Protein AF-A0A962M4X5-F1 (afdb_monomer)

pLDDT: mean 85.19, std 13.69, range [41.91, 98.31]

Foldseek 3Di:
DDPLVVVVVVLVVLVVVLVCLVVVNCPVVLPPDDPVVSVVSSVVSVVVNVVVLVVVQVVLCVLQVPDWDDDPNKTKHWDWDADPVVPSWIWIKIWTWAQDLVHRDIDIDIFDIDTDDSPDDSVNSVVSVVVNVVVVVVQVVQQPDDDPNDRPRHPPPPVVVVVVCVPPDDDPVNVD

Solvent-accessible surface area (backbone atoms only — not comparable to full-atom values): 10580 Å² total; per-residue (Å²): 130,54,75,65,58,50,51,53,50,52,48,52,53,51,51,51,50,52,51,26,65,76,68,74,45,91,50,84,78,66,73,81,51,58,69,70,59,44,56,52,51,48,51,52,48,52,52,49,54,50,49,54,52,53,52,54,52,45,54,51,46,58,62,54,66,74,65,83,50,72,57,97,88,36,58,49,46,76,49,72,48,69,34,95,85,83,43,96,40,44,28,40,28,38,32,37,63,46,58,36,97,85,74,62,51,75,40,80,48,68,48,68,77,45,78,52,64,93,84,59,51,72,67,55,53,54,51,49,52,49,52,46,48,52,55,44,51,51,51,53,52,28,57,67,40,61,56,95,91,37,60,71,43,55,90,81,60,57,66,76,63,52,59,77,54,69,82,72,76,83,55,75,91,74,70,122

Nearest PDB structures (foldseek):
  8i4d-assembly1_A  TM=5.030E-01  e=1.038E+00  Fusarium oxysporum
  3to3-assembly1_B  TM=2.862E-01  e=7.746E-01  Bacillus a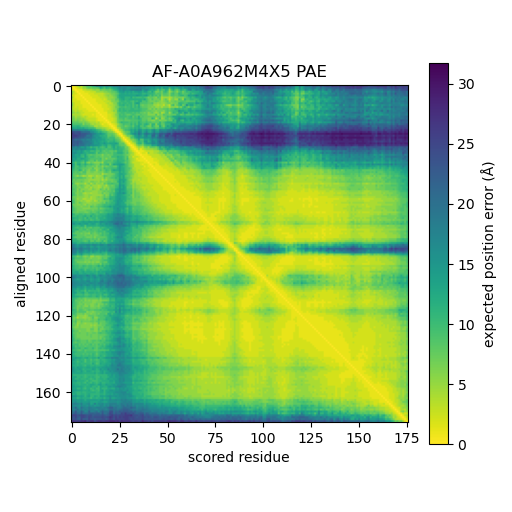nthracis str. Sterne
  3to3-assembly1_A  TM=3.025E-01  e=1.976E+00  Bacillus anthracis str. Sterne
  3vrd-assembly1_B  TM=3.701E-01  e=4.484E+00  Thermochromatium tepidum
  1fcd-assembly2_B  TM=3.505E-01  e=7.593E+00  Allochromatium vinosum

Structure (mmCIF, N/CA/C/O backbone):
data_AF-A0A962M4X5-F1
#
_entry.id   AF-A0A962M4X5-F1
#
loop_
_atom_site.group_PDB
_atom_site.id
_atom_site.type_symbol
_atom_site.label_atom_id
_atom_site.label_alt_id
_atom_site.label_comp_id
_atom_site.label_asym_id
_atom_site.label_entity_id
_atom_site.label_seq_id
_atom_site.pdbx_PDB_ins_code
_atom_site.Cartn_x
_atom_site.Cartn_y
_atom_site.Cartn_z
_atom_site.occupancy
_atom_site.B_iso_or_equiv
_atom_site.auth_seq_id
_atom_site.auth_comp_id
_atom_site.auth_asym_id
_atom_site.auth_atom_id
_atom_site.pdbx_PDB_model_num
ATOM 1 N N . MET A 1 1 ? 1.314 -3.915 -30.644 1.00 57.84 1 MET A N 1
ATOM 2 C CA . MET A 1 1 ? 1.983 -3.536 -29.381 1.00 57.84 1 MET A CA 1
ATOM 3 C C . MET A 1 1 ? 2.428 -2.093 -29.488 1.00 57.84 1 MET A C 1
ATOM 5 O O . MET A 1 1 ? 2.884 -1.710 -30.558 1.00 57.84 1 MET A O 1
ATOM 9 N N . ASN A 1 2 ? 2.265 -1.296 -28.434 1.00 71.38 2 ASN A N 1
ATOM 10 C CA . ASN A 1 2 ? 2.827 0.059 -28.401 1.00 71.38 2 ASN A CA 1
ATOM 11 C C . ASN A 1 2 ? 4.337 0.015 -28.069 1.00 71.38 2 ASN A C 1
ATOM 13 O O . ASN A 1 2 ? 4.849 -1.015 -27.625 1.00 71.38 2 ASN A O 1
ATOM 17 N N . ASN A 1 3 ? 5.054 1.125 -28.276 1.00 65.25 3 ASN A N 1
ATOM 18 C CA . ASN A 1 3 ? 6.507 1.202 -28.043 1.00 65.25 3 ASN A CA 1
ATOM 19 C C . ASN A 1 3 ? 6.910 0.798 -26.611 1.00 65.25 3 ASN A C 1
ATOM 21 O O . ASN A 1 3 ? 7.962 0.193 -26.420 1.00 65.25 3 ASN A O 1
ATOM 25 N N . LYS A 1 4 ? 6.047 1.063 -25.620 1.00 66.44 4 LYS A N 1
ATOM 26 C CA . LYS A 1 4 ? 6.257 0.692 -24.213 1.00 66.44 4 LYS A CA 1
ATOM 27 C C . LYS A 1 4 ? 6.225 -0.827 -24.012 1.00 66.44 4 LYS A C 1
ATOM 29 O O . LYS A 1 4 ? 7.160 -1.391 -23.461 1.00 66.44 4 LYS A O 1
ATOM 34 N N . GLN A 1 5 ? 5.227 -1.507 -24.578 1.00 67.69 5 GLN A N 1
ATOM 35 C CA . GLN A 1 5 ? 5.120 -2.971 -24.548 1.00 67.69 5 GLN A CA 1
ATOM 36 C C . GLN A 1 5 ? 6.301 -3.664 -25.245 1.00 67.69 5 GLN A C 1
ATOM 38 O O . GLN A 1 5 ? 6.735 -4.735 -24.816 1.00 67.69 5 GLN A O 1
ATOM 43 N N . ILE A 1 6 ? 6.823 -3.071 -26.323 1.00 69.38 6 ILE A N 1
ATOM 44 C CA . ILE A 1 6 ? 8.013 -3.580 -27.019 1.00 69.38 6 ILE A CA 1
ATOM 45 C C . ILE A 1 6 ? 9.246 -3.434 -26.121 1.00 69.38 6 ILE A C 1
ATOM 47 O O . ILE A 1 6 ? 9.980 -4.406 -25.944 1.00 69.38 6 ILE A O 1
ATOM 51 N N . ALA A 1 7 ? 9.435 -2.269 -25.496 1.00 70.56 7 ALA A N 1
ATOM 52 C CA . ALA A 1 7 ? 10.530 -2.030 -24.560 1.00 70.56 7 ALA A CA 1
ATOM 53 C C . ALA A 1 7 ? 10.478 -2.973 -23.343 1.00 70.56 7 ALA A C 1
ATOM 55 O O . ALA A 1 7 ? 11.497 -3.570 -23.003 1.00 70.56 7 ALA A O 1
ATOM 56 N N . ASP A 1 8 ? 9.295 -3.204 -22.762 1.00 74.38 8 ASP A N 1
ATOM 57 C CA . ASP A 1 8 ? 9.097 -4.165 -21.666 1.00 74.38 8 ASP A CA 1
ATOM 58 C C . ASP A 1 8 ? 9.445 -5.601 -22.086 1.00 74.38 8 ASP A C 1
ATOM 60 O O . ASP A 1 8 ? 10.046 -6.365 -21.326 1.00 74.38 8 ASP A O 1
ATOM 64 N N . THR A 1 9 ? 9.091 -5.986 -23.314 1.00 75.56 9 THR A N 1
ATOM 65 C CA . THR A 1 9 ? 9.389 -7.322 -23.853 1.00 75.56 9 THR A CA 1
ATOM 66 C C . THR A 1 9 ? 10.889 -7.508 -24.064 1.00 75.56 9 THR A C 1
ATOM 68 O O . THR A 1 9 ? 11.453 -8.517 -23.638 1.00 75.56 9 THR A O 1
ATOM 71 N N . ILE A 1 10 ? 11.544 -6.509 -24.657 1.00 73.25 10 ILE A N 1
ATOM 72 C CA . ILE A 1 10 ? 12.995 -6.476 -24.859 1.00 73.25 10 ILE A CA 1
ATOM 73 C C . ILE A 1 10 ? 13.718 -6.516 -23.505 1.00 73.25 10 ILE A C 1
ATOM 75 O O . ILE A 1 10 ? 14.624 -7.326 -23.311 1.00 73.25 10 ILE A O 1
ATOM 79 N N . PHE A 1 11 ? 13.277 -5.716 -22.532 1.00 75.25 11 PHE A N 1
ATOM 80 C CA . PHE A 1 11 ? 13.811 -5.726 -21.173 1.00 75.25 11 PHE A CA 1
ATOM 81 C C . PHE A 1 11 ? 13.695 -7.108 -20.521 1.00 75.25 11 PHE A C 1
ATOM 83 O O . PHE A 1 11 ? 14.669 -7.598 -19.952 1.00 75.25 11 PHE A O 1
ATOM 90 N N . ASN A 1 12 ? 12.541 -7.771 -20.632 1.00 74.44 12 ASN A N 1
ATOM 91 C CA . ASN A 1 12 ? 12.349 -9.109 -20.074 1.00 74.44 12 ASN A CA 1
ATOM 92 C C . ASN A 1 12 ? 13.268 -10.150 -20.731 1.00 74.44 12 ASN A C 1
ATOM 94 O O . ASN A 1 12 ? 13.830 -10.989 -20.0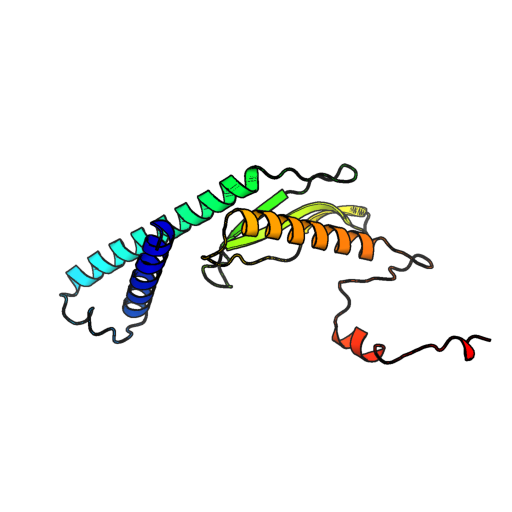24 1.00 74.44 12 ASN A O 1
ATOM 98 N N . GLN A 1 13 ? 13.488 -10.070 -22.047 1.00 73.62 13 GLN A N 1
ATOM 99 C CA . GLN A 1 13 ? 14.449 -10.926 -22.749 1.00 73.62 13 GLN A CA 1
ATOM 100 C C . GLN A 1 13 ? 15.883 -10.688 -22.253 1.00 73.62 13 GLN A C 1
ATOM 102 O O . GLN A 1 13 ? 16.549 -11.636 -21.835 1.00 73.62 13 GLN A O 1
ATOM 107 N N . PHE A 1 14 ? 16.337 -9.432 -22.199 1.00 70.56 14 PHE A N 1
ATOM 108 C CA . PHE A 1 14 ? 17.670 -9.081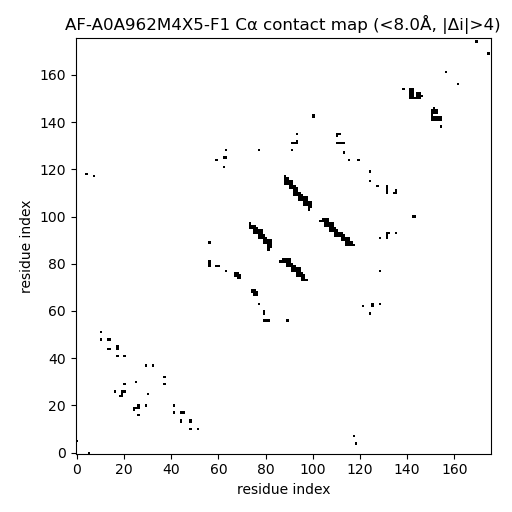 -21.693 1.00 70.56 14 PHE A CA 1
ATOM 109 C C . PHE A 1 14 ? 17.868 -9.462 -20.222 1.00 70.56 14 PHE A C 1
ATOM 111 O O . PHE A 1 14 ? 18.923 -9.970 -19.841 1.00 70.56 14 PHE A O 1
ATOM 118 N N . ARG A 1 15 ? 16.835 -9.301 -19.392 1.00 71.25 15 ARG A N 1
ATOM 119 C CA . ARG A 1 15 ? 16.843 -9.707 -17.983 1.00 71.25 15 ARG A CA 1
ATOM 120 C C . ARG A 1 15 ? 17.007 -11.217 -17.822 1.00 71.25 15 ARG A C 1
ATOM 122 O O . ARG A 1 15 ? 17.753 -11.650 -16.944 1.00 71.25 15 ARG A O 1
ATOM 129 N N . MET A 1 16 ? 16.317 -12.019 -18.635 1.00 71.44 16 MET A N 1
ATOM 130 C CA . MET A 1 16 ? 16.488 -13.476 -18.624 1.00 71.44 16 MET A CA 1
ATOM 131 C C . MET A 1 16 ? 17.906 -13.872 -19.041 1.00 71.44 16 MET A C 1
ATOM 133 O O . MET A 1 16 ? 18.505 -14.734 -18.400 1.00 71.44 16 MET A O 1
ATOM 137 N N . VAL A 1 17 ? 18.469 -13.199 -20.048 1.00 67.75 17 VAL A N 1
ATOM 138 C CA . VAL A 1 17 ? 19.852 -13.417 -20.494 1.00 67.75 17 VAL A CA 1
ATOM 139 C C . VAL A 1 17 ? 20.856 -13.081 -19.384 1.00 67.75 17 VAL A C 1
ATOM 141 O O . VAL A 1 17 ? 21.675 -13.936 -19.055 1.00 67.75 17 VAL A O 1
ATOM 144 N N . SER A 1 18 ? 20.755 -11.913 -18.735 1.00 66.88 18 SER A N 1
ATOM 145 C CA . SER A 1 18 ? 21.627 -11.532 -17.604 1.00 66.88 18 SER A CA 1
ATOM 146 C C . SER A 1 18 ? 21.558 -12.548 -16.456 1.00 66.88 18 SER A C 1
ATOM 148 O O . SER A 1 18 ? 22.590 -13.025 -15.977 1.00 66.88 18 SER A O 1
ATOM 150 N N . LYS A 1 19 ? 20.349 -12.983 -16.064 1.00 6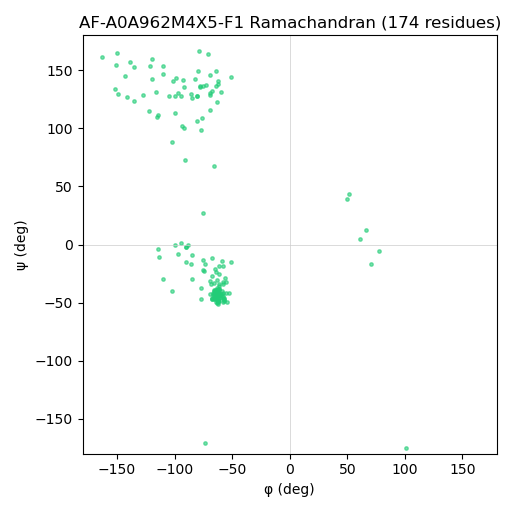9.56 19 LYS A N 1
ATOM 151 C CA . LYS A 1 19 ? 20.182 -14.031 -15.041 1.00 69.56 19 LYS A CA 1
ATOM 152 C C . LYS A 1 19 ? 20.813 -15.359 -15.458 1.00 69.56 19 LYS A C 1
ATOM 154 O O . LYS A 1 19 ? 21.455 -15.996 -14.628 1.00 69.56 19 LYS A O 1
ATOM 159 N N . SER A 1 20 ? 20.644 -15.779 -16.712 1.00 65.75 20 SER A N 1
ATOM 160 C CA . SER A 1 20 ? 21.218 -17.028 -17.228 1.00 65.75 20 SER A CA 1
ATOM 161 C C . SER A 1 20 ? 22.746 -16.988 -17.231 1.00 65.75 20 SER A C 1
ATOM 163 O O . SER A 1 20 ? 23.373 -17.953 -16.806 1.00 65.75 20 SER A O 1
ATOM 165 N N . ILE A 1 21 ? 23.345 -15.867 -17.649 1.00 63.66 21 ILE A N 1
ATOM 166 C CA . ILE A 1 21 ? 24.804 -15.698 -17.662 1.00 63.66 21 ILE A CA 1
ATOM 167 C C . ILE A 1 21 ? 25.366 -15.727 -16.233 1.00 63.66 21 ILE A C 1
ATOM 169 O O . ILE A 1 21 ? 26.328 -16.445 -15.971 1.00 63.66 21 ILE A O 1
ATOM 173 N N . ASN A 1 22 ? 24.739 -15.005 -15.300 1.00 62.53 22 ASN A N 1
ATOM 174 C CA . ASN A 1 22 ? 25.222 -14.873 -13.921 1.00 62.53 22 ASN A CA 1
ATOM 175 C C . ASN A 1 22 ? 24.997 -16.125 -13.052 1.00 62.53 22 ASN A C 1
ATOM 177 O O . ASN A 1 22 ? 25.701 -16.318 -12.066 1.00 62.53 22 ASN A O 1
ATOM 181 N N . SER A 1 23 ? 24.040 -16.987 -13.405 1.00 60.38 23 SER A N 1
ATOM 182 C CA . SER A 1 23 ? 23.747 -18.231 -12.671 1.00 60.38 23 SER A CA 1
ATOM 183 C C . SER A 1 23 ? 24.454 -19.471 -13.232 1.00 60.38 23 SER A C 1
ATOM 185 O O . SER A 1 23 ? 24.243 -20.569 -12.722 1.00 60.38 23 SER A O 1
ATOM 187 N N . GLY A 1 24 ? 25.265 -19.330 -14.290 1.00 54.09 24 GLY A N 1
ATOM 188 C CA . GLY A 1 24 ? 25.845 -20.474 -15.008 1.00 54.09 24 GLY A CA 1
ATOM 189 C C . GLY A 1 24 ? 24.799 -21.333 -15.736 1.00 54.09 24 GLY A C 1
ATOM 190 O O . GLY A 1 24 ? 25.101 -22.443 -16.170 1.00 54.09 24 GLY A O 1
ATOM 191 N N . GLY A 1 25 ? 23.567 -20.830 -15.865 1.00 48.66 25 GLY A N 1
ATOM 192 C CA . GLY A 1 25 ? 22.455 -21.509 -16.514 1.00 48.66 25 GLY A CA 1
ATOM 193 C C . GLY A 1 25 ? 22.680 -21.617 -18.019 1.00 48.66 25 GLY A C 1
ATOM 194 O O . GLY A 1 25 ? 22.990 -20.629 -18.687 1.00 48.66 25 GLY A O 1
ATOM 195 N N . CYS A 1 26 ? 22.510 -22.833 -18.534 1.00 41.91 26 CYS A N 1
ATOM 196 C CA . CYS A 1 26 ? 22.747 -23.270 -19.909 1.00 41.91 26 CYS A CA 1
ATOM 197 C C . CYS A 1 26 ? 21.788 -22.600 -20.923 1.00 41.91 26 CYS A C 1
ATOM 199 O O . CYS A 1 26 ? 20.910 -23.236 -21.499 1.00 41.91 26 CYS A O 1
ATOM 201 N N . GLY A 1 27 ? 21.917 -21.290 -21.138 1.00 47.47 27 GLY A N 1
ATOM 202 C CA . GLY A 1 27 ? 21.295 -20.587 -22.254 1.00 47.47 27 GLY A CA 1
ATOM 203 C C . GLY A 1 27 ? 22.143 -20.802 -23.504 1.00 47.47 27 GLY A C 1
ATOM 204 O O . GLY A 1 27 ? 23.213 -20.207 -23.625 1.00 47.47 27 GLY A O 1
ATOM 205 N N . ALA A 1 28 ? 21.673 -21.641 -24.431 1.00 47.88 28 ALA A N 1
ATOM 206 C CA . ALA A 1 28 ? 22.389 -22.097 -25.633 1.00 47.88 28 ALA A CA 1
ATOM 207 C C . ALA A 1 28 ? 23.006 -20.981 -26.515 1.00 47.88 28 ALA A C 1
ATOM 209 O O . ALA A 1 28 ? 23.880 -21.256 -27.329 1.00 47.88 28 ALA A O 1
ATOM 210 N N . PHE A 1 29 ? 22.608 -19.719 -26.329 1.00 48.16 29 PHE A N 1
ATOM 211 C CA . PHE A 1 29 ? 23.124 -18.564 -27.070 1.00 48.16 29 PHE A CA 1
ATOM 212 C C . PHE A 1 29 ? 24.423 -17.960 -26.505 1.00 48.16 29 PHE A C 1
ATOM 214 O O . PHE A 1 29 ? 25.227 -17.422 -27.261 1.00 48.16 29 PHE A O 1
ATOM 221 N N . ALA A 1 30 ? 24.670 -18.050 -25.192 1.00 47.31 30 ALA A N 1
ATOM 222 C CA . ALA A 1 30 ? 25.839 -17.417 -24.565 1.00 47.31 30 ALA A CA 1
ATOM 223 C C . ALA A 1 30 ? 27.106 -18.293 -24.619 1.00 47.31 30 ALA A C 1
ATOM 225 O O . ALA A 1 30 ? 28.216 -17.798 -24.434 1.00 47.31 30 ALA A O 1
ATOM 226 N N . ILE A 1 31 ? 26.962 -19.593 -24.891 1.00 52.25 31 ILE A N 1
ATOM 227 C CA . ILE A 1 31 ? 28.057 -20.576 -24.820 1.00 52.25 31 ILE A CA 1
ATOM 228 C C . ILE A 1 31 ? 29.015 -20.458 -26.026 1.00 52.25 31 ILE A C 1
ATOM 230 O O . ILE A 1 31 ? 30.184 -20.815 -25.912 1.00 52.25 31 ILE A O 1
ATOM 234 N N . ALA A 1 32 ? 28.564 -19.879 -27.146 1.00 58.78 32 ALA A N 1
ATOM 235 C CA . ALA A 1 32 ? 29.340 -19.770 -28.387 1.00 58.78 32 ALA A CA 1
ATOM 236 C C . ALA A 1 32 ? 30.300 -18.561 -28.455 1.00 58.78 32 ALA A C 1
ATOM 238 O O . ALA A 1 32 ? 31.107 -18.472 -29.380 1.00 58.78 32 ALA A O 1
ATOM 239 N N . LEU A 1 33 ? 30.232 -17.619 -27.505 1.00 61.53 33 LEU A N 1
ATOM 240 C CA . LEU A 1 33 ? 31.073 -16.418 -27.520 1.00 61.53 33 LEU A CA 1
ATOM 241 C C . LEU A 1 33 ? 32.374 -16.604 -26.710 1.00 61.53 33 LEU A C 1
ATOM 243 O O . LEU A 1 33 ? 32.353 -17.186 -25.616 1.00 61.53 33 LEU A O 1
ATOM 247 N N . PRO A 1 34 ? 33.513 -16.056 -27.182 1.00 74.81 34 PRO A N 1
ATOM 248 C CA . PRO A 1 34 ? 34.732 -15.940 -26.383 1.00 74.81 34 PRO A CA 1
ATOM 249 C C . PRO A 1 34 ? 34.449 -15.284 -25.025 1.00 74.81 34 PRO A C 1
ATOM 251 O O . PRO A 1 34 ? 33.610 -14.386 -24.935 1.00 74.81 34 PRO A O 1
ATOM 254 N N . LYS A 1 35 ? 35.140 -15.726 -23.966 1.00 72.38 35 LYS A N 1
ATOM 255 C CA . LYS A 1 35 ? 34.916 -15.264 -22.582 1.00 72.38 35 LYS A CA 1
ATOM 256 C C . LYS A 1 35 ? 34.957 -13.734 -22.457 1.00 72.38 35 LYS A C 1
ATOM 258 O O . LYS A 1 35 ? 34.077 -13.153 -21.838 1.00 72.38 35 LYS A O 1
ATOM 263 N N . GLU A 1 36 ? 35.901 -13.089 -23.135 1.00 74.81 36 GLU A N 1
ATOM 264 C CA . GLU A 1 36 ? 36.045 -11.626 -23.166 1.00 74.81 36 GLU A CA 1
ATOM 265 C C . GLU A 1 36 ? 34.817 -10.925 -23.771 1.00 74.81 36 GLU A C 1
ATOM 267 O O . GLU A 1 36 ? 34.310 -9.953 -23.215 1.00 74.81 36 GLU A O 1
ATOM 272 N N . LYS A 1 37 ? 34.269 -11.462 -24.871 1.00 72.94 37 LYS A N 1
ATOM 273 C CA . LYS A 1 37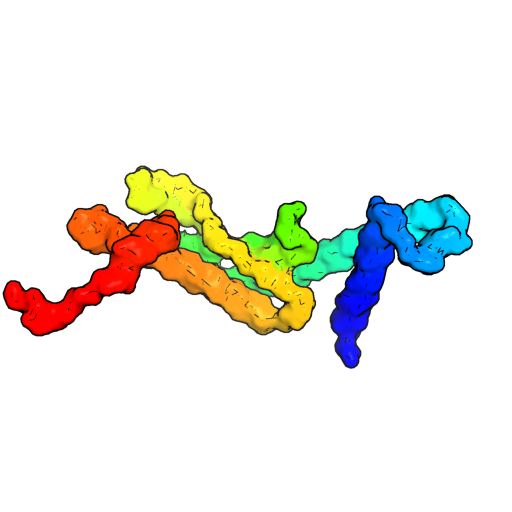 ? 33.043 -10.933 -25.491 1.00 72.94 37 LYS A CA 1
ATOM 274 C C . LYS A 1 37 ? 31.813 -11.158 -24.609 1.00 72.94 37 LYS A C 1
ATOM 276 O O . LYS A 1 37 ? 30.929 -10.307 -24.590 1.00 72.94 37 LYS A O 1
ATOM 281 N N . ARG A 1 38 ? 31.761 -12.268 -23.860 1.00 67.62 38 ARG A N 1
ATOM 282 C CA . ARG A 1 38 ? 30.706 -12.511 -22.861 1.00 67.62 38 ARG A CA 1
ATOM 283 C C . ARG A 1 38 ? 30.760 -11.500 -21.724 1.00 67.62 38 ARG A C 1
ATOM 285 O O . ARG A 1 38 ? 29.724 -10.966 -21.363 1.00 67.62 38 ARG A O 1
ATOM 292 N N . GLU A 1 39 ? 31.940 -11.224 -21.178 1.00 74.62 39 GLU A N 1
ATOM 293 C CA . GLU A 1 39 ? 32.090 -10.271 -20.072 1.00 74.62 39 GLU A CA 1
ATOM 294 C C . GLU A 1 39 ? 31.687 -8.845 -20.469 1.00 74.62 39 GLU A C 1
ATOM 296 O O . GLU A 1 39 ? 31.037 -8.153 -19.684 1.00 74.62 39 GLU A O 1
ATOM 301 N N . ILE A 1 40 ? 32.023 -8.417 -21.691 1.00 77.31 40 ILE A N 1
ATOM 302 C CA . ILE A 1 40 ? 31.578 -7.129 -22.242 1.00 77.31 40 ILE A CA 1
ATOM 303 C C . ILE A 1 40 ? 30.053 -7.116 -22.400 1.00 77.31 40 ILE A C 1
ATOM 305 O O . ILE A 1 40 ? 29.398 -6.214 -21.880 1.00 77.31 40 ILE A O 1
ATOM 309 N N . LEU A 1 41 ? 29.484 -8.152 -23.026 1.00 73.94 41 LEU A N 1
ATOM 310 C CA . LEU A 1 41 ? 28.040 -8.261 -23.237 1.00 73.94 41 LEU A CA 1
ATOM 311 C C . LEU A 1 41 ? 27.264 -8.244 -21.912 1.00 73.94 41 LEU A C 1
ATOM 313 O O . LEU A 1 41 ? 26.259 -7.550 -21.804 1.00 73.94 41 LEU A O 1
ATOM 317 N N . THR A 1 42 ? 27.734 -8.951 -20.881 1.00 76.19 42 THR A N 1
ATOM 318 C CA . THR A 1 42 ? 27.094 -8.939 -19.557 1.00 76.19 42 THR A CA 1
ATOM 319 C C . THR A 1 42 ? 27.080 -7.540 -18.954 1.00 76.19 42 THR A C 1
ATOM 321 O O . THR A 1 42 ? 26.038 -7.093 -18.484 1.00 76.19 42 THR A O 1
ATOM 324 N N . LYS A 1 43 ? 28.205 -6.815 -19.010 1.00 81.12 43 LYS A N 1
ATOM 325 C CA . LYS A 1 43 ? 28.290 -5.442 -18.491 1.00 81.12 43 LYS A CA 1
ATOM 326 C C . LYS A 1 43 ? 27.339 -4.495 -19.220 1.00 81.12 43 LYS A C 1
ATOM 328 O O . LYS A 1 43 ? 26.683 -3.683 -18.574 1.00 81.12 43 LYS A O 1
ATOM 333 N N . GLU A 1 44 ? 27.250 -4.604 -20.543 1.00 82.75 44 GLU A N 1
ATOM 334 C CA . GLU A 1 44 ? 26.344 -3.786 -21.355 1.00 82.75 44 GLU A CA 1
ATOM 335 C C . GLU A 1 44 ? 24.873 -4.097 -21.058 1.00 82.75 44 GLU A C 1
ATOM 337 O O . GLU A 1 44 ? 24.072 -3.179 -20.868 1.00 82.75 44 GLU A O 1
ATOM 342 N N . VAL A 1 45 ? 24.522 -5.381 -20.944 1.00 78.38 45 VAL A N 1
ATOM 343 C CA . VAL A 1 45 ? 23.163 -5.818 -20.599 1.00 78.38 45 VAL A CA 1
ATOM 344 C C . VAL A 1 45 ? 22.783 -5.371 -19.188 1.00 78.38 45 VAL A C 1
ATOM 346 O O . VAL A 1 45 ? 21.687 -4.847 -18.993 1.00 78.38 45 VAL A O 1
ATOM 349 N N . ASP A 1 46 ? 23.671 -5.515 -18.207 1.00 79.75 46 ASP A N 1
ATOM 350 C CA . ASP A 1 46 ? 23.409 -5.090 -16.830 1.00 79.75 46 ASP A CA 1
ATOM 351 C C . ASP A 1 46 ? 23.263 -3.564 -16.728 1.00 79.75 46 ASP A C 1
ATOM 353 O O . ASP A 1 46 ? 22.370 -3.070 -16.032 1.00 79.75 46 ASP A O 1
ATOM 357 N N . ALA A 1 47 ? 24.080 -2.805 -17.467 1.00 84.94 47 ALA A N 1
ATOM 358 C CA . ALA A 1 47 ? 23.954 -1.353 -17.561 1.00 84.94 47 ALA A CA 1
ATOM 359 C C . ALA A 1 47 ? 22.618 -0.936 -18.197 1.00 84.94 47 ALA A C 1
ATOM 361 O O . ALA A 1 47 ? 21.945 -0.041 -17.678 1.00 84.94 47 ALA A O 1
ATOM 362 N N . PHE A 1 48 ? 22.198 -1.610 -19.272 1.00 84.75 48 PHE A N 1
ATOM 363 C CA . PHE A 1 48 ? 20.902 -1.382 -19.910 1.00 84.75 48 PHE A CA 1
ATOM 364 C C . PHE A 1 48 ? 19.736 -1.695 -18.963 1.00 84.75 48 PHE A C 1
ATOM 366 O O . PHE A 1 48 ? 18.843 -0.867 -18.787 1.00 84.75 48 PHE A O 1
ATOM 373 N N . VAL A 1 49 ? 19.761 -2.858 -18.303 1.00 81.75 49 VAL A N 1
ATOM 374 C CA . VAL A 1 49 ? 18.731 -3.284 -17.341 1.00 81.75 49 VAL A CA 1
ATOM 375 C C . VAL A 1 49 ? 18.630 -2.298 -16.182 1.00 81.75 49 VAL A C 1
ATOM 377 O O . VAL A 1 49 ? 17.524 -1.944 -15.772 1.00 81.75 49 VAL A O 1
ATOM 380 N N . LYS A 1 50 ? 19.767 -1.836 -15.653 1.00 85.31 50 LYS A N 1
ATOM 381 C CA . LYS A 1 50 ? 19.799 -0.834 -14.586 1.00 85.31 50 LYS A CA 1
ATOM 382 C C . LYS A 1 50 ? 19.180 0.483 -15.046 1.00 85.31 50 LYS A C 1
ATOM 384 O O . LYS A 1 50 ? 18.265 0.970 -14.390 1.00 85.31 50 LYS A O 1
ATOM 389 N N . LYS A 1 51 ? 19.614 1.005 -16.197 1.00 88.12 51 LYS A N 1
ATOM 390 C CA . LYS A 1 51 ? 19.078 2.247 -16.763 1.00 88.12 51 LYS A CA 1
ATOM 391 C C . LYS A 1 51 ? 17.566 2.164 -16.974 1.00 88.12 51 LYS A C 1
ATOM 393 O O . LYS A 1 51 ? 16.846 3.042 -16.523 1.00 88.12 51 LYS A O 1
ATOM 398 N N . TYR A 1 52 ? 17.079 1.075 -17.569 1.00 86.25 52 TYR A N 1
ATOM 399 C CA . TYR A 1 52 ? 15.646 0.870 -17.786 1.00 86.25 52 TYR A CA 1
ATOM 400 C C . TYR A 1 52 ? 14.848 0.914 -16.478 1.00 86.25 52 TYR A C 1
ATOM 402 O O . TYR A 1 52 ? 13.803 1.556 -16.398 1.00 86.25 52 TYR A O 1
ATOM 410 N N . LYS A 1 53 ? 15.347 0.255 -15.425 1.00 86.12 53 LYS A N 1
ATOM 411 C CA . LYS A 1 53 ? 14.711 0.286 -14.103 1.00 86.12 53 LYS A CA 1
ATOM 412 C C . LYS A 1 53 ? 14.695 1.689 -13.505 1.00 86.12 53 LYS A C 1
ATOM 414 O O . LYS A 1 53 ? 13.679 2.072 -12.920 1.00 86.12 53 LYS A O 1
ATOM 419 N N . ASP A 1 54 ? 15.793 2.424 -13.621 1.00 89.25 54 ASP A N 1
ATOM 420 C CA . ASP A 1 54 ? 15.908 3.786 -13.100 1.00 89.25 54 ASP A CA 1
ATOM 421 C C . ASP A 1 54 ? 14.948 4.739 -13.835 1.00 89.25 54 ASP A C 1
ATOM 423 O O . ASP A 1 54 ? 14.238 5.513 -13.186 1.00 89.25 54 ASP A O 1
ATOM 427 N N . ASP A 1 55 ? 14.833 4.606 -15.160 1.00 90.56 55 ASP A N 1
ATOM 428 C CA . ASP A 1 55 ? 13.893 5.364 -15.993 1.00 90.56 55 ASP A CA 1
ATOM 429 C C . ASP A 1 55 ? 12.437 5.057 -15.595 1.00 90.56 55 ASP A C 1
ATOM 431 O O . ASP A 1 55 ? 11.657 5.967 -15.313 1.00 90.56 55 ASP A O 1
ATOM 435 N N . LYS A 1 56 ? 12.078 3.771 -15.459 1.00 89.06 56 LYS A N 1
ATOM 436 C CA . LYS A 1 56 ? 10.723 3.346 -15.059 1.00 89.06 56 LYS A CA 1
ATOM 437 C C . LYS A 1 56 ? 10.367 3.817 -13.646 1.00 89.06 56 LYS A C 1
ATOM 439 O O . LYS A 1 56 ? 9.237 4.222 -13.382 1.00 89.06 56 LYS A O 1
ATOM 444 N N . LEU A 1 57 ? 11.318 3.775 -12.713 1.00 93.00 57 LEU A N 1
ATOM 445 C CA . LEU A 1 57 ? 11.108 4.295 -11.361 1.00 93.00 57 LEU A CA 1
ATOM 446 C C . LEU A 1 57 ? 10.897 5.811 -11.372 1.00 93.00 57 LEU A C 1
ATOM 448 O O . LEU A 1 57 ? 10.071 6.312 -10.608 1.00 93.00 57 LEU A O 1
ATOM 452 N N . SER A 1 58 ? 11.637 6.523 -12.219 1.00 94.38 58 SER A N 1
ATOM 453 C CA . SER A 1 58 ? 11.524 7.973 -12.372 1.00 94.38 58 SER A CA 1
ATOM 454 C C . SER A 1 58 ? 10.172 8.367 -12.964 1.00 94.38 58 SER A C 1
ATOM 456 O O . SER A 1 58 ? 9.515 9.228 -12.389 1.00 94.38 58 SER A O 1
ATOM 458 N N . GLU A 1 59 ? 9.696 7.658 -13.994 1.00 94.06 59 GLU A N 1
ATOM 459 C CA . GLU A 1 59 ? 8.353 7.835 -14.577 1.00 94.06 59 GLU A CA 1
ATOM 460 C C . GLU A 1 59 ? 7.257 7.716 -13.502 1.00 94.06 59 GLU A C 1
ATOM 462 O O . GLU A 1 59 ? 6.399 8.587 -13.360 1.00 94.06 59 GLU A O 1
ATOM 467 N N . VAL A 1 60 ? 7.308 6.660 -12.679 1.00 96.00 60 VAL A N 1
ATOM 468 C CA . VAL A 1 60 ? 6.318 6.463 -11.606 1.00 96.00 60 VAL A CA 1
ATOM 469 C C . VAL A 1 60 ? 6.431 7.553 -10.538 1.00 96.00 60 VAL A C 1
ATOM 471 O O . VAL A 1 60 ? 5.411 8.047 -10.062 1.00 96.00 60 VAL A O 1
ATOM 474 N N . LYS A 1 61 ? 7.648 7.947 -10.144 1.00 97.12 61 LYS A N 1
ATOM 475 C CA . LYS A 1 61 ? 7.854 9.029 -9.168 1.00 97.12 61 LYS A CA 1
ATOM 476 C C . LYS A 1 61 ? 7.301 10.356 -9.666 1.00 97.12 61 LYS A C 1
ATOM 478 O O . LYS A 1 61 ? 6.657 11.055 -8.890 1.00 97.12 61 LYS A O 1
ATOM 483 N N . GLU A 1 62 ? 7.536 10.688 -10.929 1.00 96.88 62 GLU A N 1
ATOM 484 C CA . GLU A 1 62 ? 7.031 11.909 -11.547 1.00 96.88 62 GLU A CA 1
ATOM 485 C C . GLU A 1 62 ? 5.500 11.913 -11.552 1.00 96.88 62 GLU A C 1
ATOM 487 O O . GLU A 1 62 ? 4.886 12.853 -11.044 1.00 96.88 62 GLU A O 1
ATOM 492 N N . LEU A 1 63 ? 4.876 10.814 -11.985 1.00 96.88 63 LEU A N 1
ATOM 493 C CA . LEU A 1 63 ? 3.423 10.659 -11.951 1.00 96.88 63 LEU A CA 1
ATOM 494 C C . LEU A 1 63 ? 2.849 10.820 -10.532 1.00 96.88 63 LEU A C 1
ATOM 496 O O . LEU A 1 63 ? 1.899 11.575 -10.329 1.00 96.88 63 LEU A O 1
ATOM 500 N N . ILE A 1 64 ? 3.442 10.144 -9.544 1.00 97.56 64 ILE A N 1
ATOM 501 C CA . ILE A 1 64 ? 2.990 10.173 -8.146 1.00 97.56 64 ILE A CA 1
ATOM 502 C C . ILE A 1 64 ? 3.236 11.534 -7.484 1.00 97.56 64 ILE A C 1
ATOM 504 O O . ILE A 1 64 ? 2.441 11.946 -6.643 1.00 97.56 64 ILE A O 1
ATOM 508 N N . SER A 1 65 ? 4.283 12.268 -7.875 1.00 96.88 65 SER A N 1
ATOM 509 C CA . SER A 1 65 ? 4.600 13.591 -7.313 1.00 96.88 65 SER A CA 1
ATOM 510 C C . SER A 1 65 ? 3.504 14.638 -7.541 1.00 96.88 65 SER A C 1
ATOM 512 O O . SER A 1 65 ? 3.438 15.633 -6.823 1.00 96.88 65 SER A O 1
ATOM 514 N N . ARG A 1 66 ? 2.606 14.389 -8.501 1.00 96.75 66 ARG A N 1
ATOM 515 C CA . ARG A 1 66 ? 1.432 15.222 -8.797 1.00 96.75 66 ARG A CA 1
ATOM 516 C C . ARG A 1 66 ? 0.323 15.079 -7.751 1.00 96.75 66 ARG A C 1
ATOM 518 O O . ARG A 1 66 ? -0.586 15.905 -7.712 1.00 96.75 66 ARG A O 1
ATOM 525 N N . ILE A 1 67 ? 0.365 14.033 -6.927 1.00 97.50 67 ILE A N 1
ATOM 526 C CA . ILE A 1 67 ? -0.633 13.770 -5.893 1.00 97.50 67 ILE A CA 1
ATOM 527 C C . ILE A 1 67 ? -0.275 14.552 -4.626 1.00 97.50 67 ILE A C 1
ATOM 529 O O . ILE A 1 67 ? 0.811 14.405 -4.070 1.00 97.50 67 ILE A O 1
ATOM 533 N N . THR A 1 68 ? -1.226 15.343 -4.131 1.00 96.94 68 THR A N 1
ATOM 534 C CA . THR A 1 68 ? -1.143 16.003 -2.821 1.00 96.94 68 THR A CA 1
ATOM 535 C C . THR A 1 68 ? -2.250 15.478 -1.924 1.00 96.94 68 THR A C 1
ATOM 537 O O . THR A 1 68 ? -3.404 15.415 -2.340 1.00 96.94 68 THR A O 1
ATOM 540 N N . ILE A 1 69 ? -1.893 15.090 -0.698 1.00 96.00 69 ILE A N 1
ATOM 541 C CA . ILE A 1 69 ? -2.823 14.498 0.261 1.00 96.00 69 ILE A CA 1
ATOM 542 C C . ILE A 1 69 ? -2.603 15.132 1.633 1.00 96.00 69 ILE A C 1
ATOM 544 O O . ILE A 1 69 ? -1.505 15.084 2.195 1.00 96.00 69 ILE A O 1
ATOM 548 N N . SER A 1 70 ? -3.671 15.692 2.187 1.00 94.94 70 SER A N 1
ATOM 549 C CA . SER A 1 70 ? -3.721 16.151 3.568 1.00 94.94 70 SER A CA 1
ATOM 550 C C . SER A 1 70 ? -5.097 15.891 4.166 1.00 94.94 70 SER A C 1
ATOM 552 O O . SER A 1 70 ? -6.115 15.960 3.477 1.00 94.94 70 SER A O 1
ATOM 554 N N . LEU A 1 71 ? -5.123 15.574 5.457 1.00 93.44 71 LEU A N 1
ATOM 555 C CA . LEU A 1 71 ? -6.353 15.380 6.215 1.00 93.44 71 LEU A CA 1
ATOM 556 C C . LEU A 1 71 ? -6.094 15.717 7.682 1.00 93.44 71 LEU A C 1
ATOM 558 O O . LEU A 1 71 ? -5.070 15.317 8.229 1.00 93.44 71 LEU A O 1
ATOM 562 N N . PHE A 1 72 ? -6.993 16.485 8.303 1.00 89.50 72 PHE A N 1
ATOM 563 C CA . PHE A 1 72 ? -6.885 16.918 9.707 1.00 89.50 72 PHE A CA 1
ATOM 564 C C . PHE A 1 72 ? -5.519 17.523 10.085 1.00 89.50 72 PHE A C 1
ATOM 566 O O . PHE A 1 72 ? -4.982 17.268 11.156 1.00 89.50 72 PHE A O 1
ATOM 573 N N . GLY A 1 73 ? -4.931 18.316 9.182 1.00 89.31 73 GLY A N 1
ATOM 574 C CA . GLY A 1 73 ? -3.622 18.948 9.395 1.00 89.31 73 GLY A CA 1
ATOM 575 C C . GLY A 1 73 ? -2.418 18.015 9.213 1.00 89.31 73 GLY A C 1
ATOM 576 O O . GLY A 1 73 ? -1.285 18.491 9.199 1.00 89.31 73 GLY A O 1
ATOM 577 N N . ILE A 1 74 ? -2.637 16.717 8.994 1.00 92.12 74 ILE A N 1
ATOM 578 C CA . ILE A 1 74 ? -1.582 15.752 8.686 1.00 92.12 74 ILE A CA 1
ATOM 579 C C . ILE A 1 74 ? -1.326 15.770 7.182 1.00 92.12 74 ILE A C 1
ATOM 581 O O . ILE A 1 74 ? -2.247 15.651 6.369 1.00 92.12 74 ILE A O 1
ATOM 585 N N . LYS A 1 75 ? -0.052 15.904 6.808 1.00 95.50 75 LYS A N 1
ATOM 586 C CA . LYS A 1 75 ? 0.407 15.744 5.428 1.00 95.50 75 LYS A CA 1
ATOM 587 C C . LYS A 1 75 ? 0.881 14.312 5.209 1.00 95.50 75 LYS A C 1
ATOM 589 O O . LYS A 1 75 ? 1.753 13.825 5.929 1.00 95.50 75 LYS A O 1
ATOM 594 N N . PHE A 1 76 ? 0.352 13.679 4.171 1.00 97.06 76 PHE A N 1
ATOM 595 C CA . PHE A 1 76 ? 0.752 12.342 3.752 1.00 97.06 76 PHE A CA 1
ATOM 596 C C . PHE A 1 76 ? 1.690 12.449 2.552 1.00 97.06 76 PHE A C 1
ATOM 598 O O . PHE A 1 76 ? 1.475 13.269 1.657 1.00 97.06 76 PHE A O 1
ATOM 605 N N . ASN A 1 77 ? 2.724 11.612 2.513 1.00 97.00 77 ASN A N 1
ATOM 606 C CA . ASN A 1 77 ? 3.573 11.462 1.336 1.00 97.00 77 ASN A CA 1
ATOM 607 C C . ASN A 1 77 ? 3.521 10.022 0.828 1.00 97.00 77 ASN A C 1
ATOM 609 O O . ASN A 1 77 ? 3.137 9.085 1.531 1.00 97.00 77 ASN A O 1
ATOM 613 N N . ILE A 1 78 ? 3.898 9.861 -0.437 1.00 97.69 78 ILE A N 1
ATOM 614 C CA . ILE A 1 78 ? 3.888 8.574 -1.121 1.00 97.69 78 ILE A CA 1
ATOM 615 C C . ILE A 1 78 ? 5.334 8.208 -1.432 1.00 97.69 78 ILE A C 1
ATOM 617 O O . ILE A 1 78 ? 6.003 8.837 -2.251 1.00 97.69 78 ILE A O 1
ATOM 621 N N . ARG A 1 79 ? 5.833 7.174 -0.764 1.00 96.44 79 ARG A N 1
ATOM 622 C CA . ARG A 1 79 ? 7.141 6.586 -1.035 1.00 96.44 79 ARG A CA 1
ATOM 623 C C . ARG A 1 79 ? 7.028 5.660 -2.240 1.00 96.44 79 ARG A C 1
ATOM 625 O O . ARG A 1 79 ? 6.213 4.745 -2.222 1.00 96.44 79 ARG A O 1
ATOM 632 N N . VAL A 1 80 ? 7.894 5.856 -3.235 1.00 96.56 80 VAL A N 1
ATOM 633 C CA . VAL A 1 80 ? 7.993 5.010 -4.436 1.00 96.56 80 VAL A CA 1
ATOM 634 C C . VAL A 1 80 ? 9.408 4.450 -4.549 1.00 96.56 80 VAL A C 1
ATOM 636 O O . VAL A 1 80 ? 10.364 5.217 -4.712 1.00 96.56 80 VAL A O 1
ATOM 639 N N . GLN A 1 81 ? 9.566 3.129 -4.433 1.00 94.06 81 GLN A N 1
ATOM 640 C CA . GLN A 1 81 ? 10.873 2.455 -4.466 1.00 94.06 81 GLN A CA 1
ATOM 641 C C . GLN A 1 81 ? 10.773 1.030 -5.028 1.00 94.06 81 GLN A C 1
ATOM 643 O O . GLN A 1 81 ? 9.688 0.462 -5.108 1.00 94.06 81 GLN A O 1
ATOM 648 N N . TYR A 1 82 ? 11.919 0.448 -5.389 1.00 90.56 82 TYR A N 1
ATOM 649 C CA . TYR A 1 82 ? 12.040 -0.991 -5.625 1.00 90.56 82 TYR A CA 1
ATOM 650 C C . TYR A 1 82 ? 12.155 -1.756 -4.309 1.00 90.56 82 TYR A C 1
ATOM 652 O O . TYR A 1 82 ? 12.714 -1.253 -3.329 1.00 90.56 82 TYR A O 1
ATOM 660 N N . ASP A 1 83 ? 11.658 -2.990 -4.291 1.00 84.56 83 ASP A N 1
ATOM 661 C CA . ASP A 1 83 ? 11.839 -3.876 -3.148 1.00 84.56 83 ASP A CA 1
ATOM 662 C C . ASP A 1 83 ? 13.091 -4.748 -3.284 1.00 84.56 83 ASP A C 1
ATOM 664 O O . ASP A 1 83 ? 13.084 -5.804 -3.907 1.00 84.56 83 ASP A O 1
ATOM 668 N N . ASN A 1 84 ? 14.163 -4.350 -2.603 1.00 73.69 84 ASN A N 1
ATOM 669 C CA . ASN A 1 84 ? 15.436 -5.076 -2.630 1.00 73.69 84 ASN A CA 1
ATOM 670 C C . ASN A 1 84 ? 15.337 -6.544 -2.159 1.00 73.69 84 ASN A C 1
ATOM 672 O O . ASN A 1 84 ? 16.248 -7.320 -2.433 1.00 73.69 84 ASN A O 1
ATOM 676 N N . LYS A 1 85 ? 14.272 -6.932 -1.438 1.00 70.31 85 LYS A N 1
ATOM 677 C CA . LYS A 1 85 ? 14.039 -8.313 -0.974 1.00 70.31 85 LYS A CA 1
ATOM 678 C C . LYS A 1 85 ? 12.876 -9.004 -1.696 1.00 70.31 85 LYS A C 1
ATOM 680 O O . LYS A 1 85 ? 12.899 -10.221 -1.834 1.00 70.31 85 LYS A O 1
ATOM 685 N N . GLY A 1 86 ? 11.878 -8.244 -2.150 1.00 57.91 86 GLY A N 1
ATOM 686 C CA . GLY A 1 86 ? 10.677 -8.736 -2.844 1.00 57.91 86 GLY A CA 1
ATOM 687 C C . GLY A 1 86 ? 10.808 -8.865 -4.367 1.00 57.91 86 GLY A C 1
ATOM 688 O O . GLY A 1 86 ? 9.854 -9.271 -5.030 1.00 57.91 86 GLY A O 1
ATOM 689 N N . GLY A 1 87 ? 11.968 -8.519 -4.929 1.00 65.50 87 GLY A N 1
ATOM 690 C CA . GLY A 1 87 ? 12.250 -8.569 -6.362 1.00 65.50 87 GLY A CA 1
ATOM 691 C C . GLY A 1 87 ? 12.164 -7.201 -7.043 1.00 65.50 87 GLY A C 1
ATOM 692 O O . GLY A 1 87 ? 11.957 -6.171 -6.418 1.00 65.50 87 GLY A O 1
ATOM 693 N N . ASP A 1 88 ? 12.304 -7.185 -8.366 1.00 74.25 88 ASP A N 1
ATOM 694 C CA . ASP A 1 88 ? 12.422 -5.951 -9.165 1.00 74.25 88 ASP A CA 1
ATOM 695 C C . ASP A 1 88 ? 11.101 -5.180 -9.364 1.00 74.25 88 ASP A C 1
ATOM 697 O O . ASP A 1 88 ? 10.929 -4.490 -10.367 1.00 74.25 88 ASP A O 1
ATOM 701 N N . ASN A 1 89 ? 10.147 -5.310 -8.444 1.00 86.31 89 ASN A N 1
ATOM 702 C CA . ASN A 1 89 ? 8.857 -4.639 -8.536 1.00 86.31 89 ASN A CA 1
ATOM 703 C C . ASN A 1 89 ? 8.910 -3.289 -7.819 1.00 86.31 89 ASN A C 1
ATOM 705 O O . ASN A 1 89 ? 9.409 -3.182 -6.694 1.00 86.31 89 ASN A O 1
ATOM 709 N N . ILE A 1 90 ? 8.362 -2.266 -8.472 1.00 93.81 90 ILE A N 1
ATOM 710 C CA . ILE A 1 90 ? 8.127 -0.966 -7.846 1.00 93.81 90 ILE A CA 1
ATOM 711 C C . ILE A 1 90 ? 6.963 -1.129 -6.873 1.00 93.81 90 ILE A C 1
ATOM 713 O O . ILE A 1 90 ? 5.958 -1.757 -7.205 1.00 93.81 90 ILE A O 1
ATOM 717 N N . PHE A 1 91 ? 7.076 -0.547 -5.687 1.00 95.81 91 PHE A N 1
ATOM 718 C CA . PHE A 1 91 ? 5.961 -0.409 -4.764 1.00 95.81 91 PHE A CA 1
ATOM 719 C C . PHE A 1 91 ? 5.712 1.056 -4.429 1.00 95.81 91 PHE A C 1
ATOM 721 O O . PHE A 1 91 ? 6.630 1.882 -4.442 1.00 95.81 91 PHE A O 1
ATOM 728 N N . ILE A 1 92 ? 4.466 1.342 -4.069 1.00 97.12 92 ILE A N 1
ATOM 729 C CA . ILE A 1 92 ? 4.073 2.586 -3.418 1.00 97.12 92 ILE A CA 1
ATOM 730 C C . ILE A 1 92 ? 3.692 2.316 -1.962 1.00 97.12 92 ILE A C 1
ATOM 732 O O . ILE A 1 92 ? 3.182 1.244 -1.625 1.00 97.12 92 ILE A O 1
ATOM 736 N N . GLN A 1 93 ? 3.972 3.271 -1.083 1.00 97.38 93 GLN A N 1
ATOM 737 C CA . GLN A 1 93 ? 3.674 3.173 0.343 1.00 97.38 93 GLN A CA 1
ATOM 738 C C . GLN A 1 93 ? 3.381 4.561 0.905 1.00 97.38 93 GLN A C 1
ATOM 740 O O . GLN A 1 93 ? 4.172 5.484 0.717 1.00 97.38 93 GLN A O 1
ATOM 745 N N . ILE A 1 94 ? 2.262 4.702 1.610 1.00 98.00 94 ILE A N 1
ATOM 746 C CA . ILE A 1 94 ? 1.912 5.950 2.292 1.00 98.00 94 ILE A CA 1
ATOM 747 C C . ILE A 1 94 ? 2.766 6.099 3.548 1.00 98.00 94 ILE A C 1
ATOM 749 O O . ILE A 1 94 ? 2.943 5.131 4.292 1.00 98.00 94 ILE A O 1
ATOM 753 N N . ASN A 1 95 ? 3.285 7.299 3.786 1.00 96.81 95 ASN A N 1
ATOM 754 C CA . ASN A 1 95 ? 3.961 7.669 5.021 1.00 96.81 95 ASN A CA 1
ATOM 755 C C . ASN A 1 95 ? 3.497 9.044 5.519 1.00 96.81 95 ASN A C 1
ATOM 757 O O . ASN A 1 95 ? 3.038 9.891 4.752 1.00 96.81 95 ASN A O 1
ATOM 761 N N . TYR A 1 96 ? 3.570 9.242 6.827 1.00 96.19 96 TYR A N 1
ATOM 762 C CA . TYR A 1 96 ? 3.108 10.454 7.498 1.00 96.19 96 TYR A CA 1
ATOM 763 C C . TYR A 1 96 ? 3.721 10.524 8.892 1.00 96.19 96 TYR A C 1
ATOM 765 O O . TYR A 1 96 ? 4.199 9.521 9.428 1.00 96.19 96 TYR A O 1
ATOM 773 N N . THR A 1 97 ? 3.713 11.720 9.468 1.00 95.12 97 THR A N 1
ATOM 774 C CA . THR A 1 97 ? 4.063 11.934 10.871 1.00 95.12 97 THR A CA 1
ATOM 775 C C . THR A 1 97 ? 2.778 12.194 11.640 1.00 95.12 97 THR A C 1
ATOM 777 O O . THR A 1 97 ? 1.988 13.045 11.237 1.00 95.12 97 THR A O 1
ATOM 780 N N . ALA A 1 98 ? 2.566 11.450 12.721 1.00 92.00 98 ALA A N 1
ATOM 781 C CA . ALA A 1 98 ? 1.420 11.620 13.608 1.00 92.00 98 ALA A CA 1
ATOM 782 C C . ALA A 1 98 ? 1.778 11.186 15.041 1.00 92.00 98 ALA A C 1
ATOM 784 O O . ALA A 1 98 ? 2.680 10.351 15.223 1.00 92.00 98 ALA A O 1
ATOM 785 N N . PRO A 1 99 ? 1.099 11.729 16.066 1.00 90.44 99 PRO A N 1
ATOM 786 C CA . PRO A 1 99 ? 1.262 11.276 17.442 1.00 90.44 99 PRO A CA 1
ATOM 787 C C . PRO A 1 99 ? 0.835 9.813 17.586 1.00 90.44 99 PRO A C 1
ATOM 789 O O . PRO A 1 99 ? -0.145 9.364 17.004 1.00 90.44 99 PRO A O 1
ATOM 792 N N . CYS A 1 100 ? 1.575 9.044 18.378 1.00 85.38 100 CYS A N 1
ATOM 793 C CA . CYS A 1 100 ? 1.219 7.659 18.655 1.00 85.38 100 CYS A CA 1
ATOM 794 C C . CYS A 1 100 ? -0.045 7.567 19.522 1.00 85.38 100 CYS A C 1
ATOM 796 O O . CYS A 1 100 ? -0.058 8.093 20.633 1.00 85.38 100 CYS A O 1
ATOM 798 N N . ASN A 1 101 ? -1.032 6.769 19.102 1.00 81.38 101 ASN A N 1
ATOM 799 C CA . ASN A 1 101 ? -2.290 6.533 19.831 1.00 81.38 101 ASN A CA 1
ATOM 800 C C . ASN A 1 101 ? -2.125 5.955 21.254 1.00 81.38 101 ASN A C 1
ATOM 802 O O . ASN A 1 101 ? -3.079 5.943 22.031 1.00 81.38 101 ASN A O 1
ATOM 806 N N . LYS A 1 102 ? -0.932 5.454 21.607 1.00 80.75 102 LYS A N 1
ATOM 807 C CA . LYS A 1 102 ? -0.608 4.943 22.952 1.00 80.75 102 LYS A CA 1
ATOM 808 C C . LYS A 1 102 ? 0.225 5.914 23.787 1.00 80.75 102 LYS A C 1
ATOM 810 O O . LYS A 1 102 ? 0.022 5.995 24.990 1.00 80.75 102 LYS A O 1
ATOM 815 N N . THR A 1 103 ? 1.197 6.593 23.173 1.00 86.38 103 THR A N 1
ATOM 816 C CA . THR A 1 103 ? 2.205 7.386 23.905 1.00 86.38 103 THR A CA 1
ATOM 817 C C . THR A 1 103 ? 2.110 8.890 23.664 1.00 86.38 103 THR A C 1
ATOM 819 O O . THR A 1 103 ? 2.840 9.634 24.304 1.00 86.38 103 THR A O 1
ATOM 822 N N . GLY A 1 104 ? 1.320 9.355 22.695 1.00 85.75 104 GLY A N 1
ATOM 823 C CA . GLY A 1 104 ? 1.213 10.765 22.289 1.00 85.75 104 GLY A CA 1
ATOM 824 C C . GLY A 1 104 ? 2.436 11.337 21.554 1.00 85.75 104 GLY A C 1
ATOM 825 O O . GLY A 1 104 ? 2.331 12.361 20.893 1.00 85.75 104 GLY A O 1
ATOM 826 N N . ILE A 1 105 ? 3.591 10.672 21.626 1.00 92.38 105 ILE A N 1
ATOM 827 C CA . ILE A 1 105 ? 4.836 11.096 20.965 1.00 92.38 105 ILE A CA 1
ATOM 828 C C . ILE A 1 105 ? 4.699 10.997 19.442 1.00 92.38 105 ILE A C 1
ATOM 830 O O . ILE A 1 105 ? 4.289 9.951 18.929 1.00 92.38 105 ILE A O 1
ATOM 834 N N . GLU A 1 106 ? 5.098 12.054 18.731 1.00 92.88 106 GLU A N 1
ATOM 835 C CA . GLU A 1 106 ? 5.169 12.065 17.270 1.00 92.88 106 GLU A CA 1
ATOM 836 C C . GLU A 1 106 ? 6.125 11.000 16.737 1.00 92.88 106 GLU A C 1
ATOM 838 O O . GLU A 1 106 ? 7.272 10.867 17.173 1.00 92.88 106 GLU A O 1
ATOM 843 N N . LYS A 1 107 ? 5.644 10.236 15.758 1.00 94.25 107 LYS A N 1
ATOM 844 C CA . LYS A 1 107 ? 6.422 9.212 15.065 1.00 94.25 107 LYS A CA 1
ATOM 845 C C . LYS A 1 107 ? 6.121 9.243 13.578 1.00 94.25 107 LYS A C 1
ATOM 847 O O . LYS A 1 107 ? 5.059 9.693 13.153 1.00 94.25 107 LYS A O 1
ATOM 852 N N . GLN A 1 108 ? 7.069 8.732 12.797 1.00 94.75 108 GLN A N 1
ATOM 853 C CA . GLN A 1 108 ? 6.810 8.402 11.405 1.00 94.75 108 GLN A CA 1
ATOM 854 C C . GLN A 1 108 ? 6.116 7.052 11.305 1.00 94.75 108 GLN A C 1
ATOM 856 O O . GLN A 1 108 ? 6.611 6.043 11.811 1.00 94.75 108 GLN A O 1
ATOM 861 N N . TRP A 1 109 ? 5.005 7.051 10.586 1.00 94.38 109 TRP A N 1
ATOM 862 C CA . TRP A 1 109 ? 4.215 5.876 10.278 1.00 94.38 109 TRP A CA 1
ATOM 863 C C . TRP A 1 109 ? 4.342 5.538 8.802 1.00 94.38 109 TRP A C 1
ATOM 865 O O . TRP A 1 109 ? 4.666 6.373 7.951 1.00 94.38 109 TRP A O 1
ATOM 875 N N . SER A 1 110 ? 4.147 4.266 8.493 1.00 95.00 110 SER A N 1
ATOM 876 C CA . SER A 1 110 ? 4.179 3.764 7.128 1.00 95.00 110 SER A CA 1
ATOM 877 C C . SER A 1 110 ? 3.100 2.713 6.974 1.00 95.00 110 SER A C 1
ATOM 879 O O . SER A 1 110 ? 3.058 1.750 7.736 1.00 95.00 110 SER A O 1
ATOM 881 N N . GLY A 1 111 ? 2.250 2.898 5.971 1.00 93.69 111 GLY A N 1
ATOM 882 C CA . GLY A 1 111 ? 1.206 1.943 5.642 1.00 93.69 111 GLY A CA 1
ATOM 883 C C . GLY A 1 111 ? 1.757 0.683 4.976 1.00 93.69 111 GLY A C 1
ATOM 884 O O . GLY A 1 111 ? 2.967 0.461 4.852 1.00 93.69 111 GLY A O 1
ATOM 885 N N . ARG A 1 112 ? 0.847 -0.146 4.475 1.00 94.25 112 ARG A N 1
ATOM 886 C CA . ARG A 1 112 ? 1.192 -1.319 3.667 1.00 94.25 112 ARG A CA 1
ATOM 887 C C . ARG A 1 112 ? 1.866 -0.915 2.348 1.00 94.25 112 ARG A C 1
ATOM 889 O O . ARG A 1 112 ? 1.569 0.134 1.780 1.00 94.25 112 ARG A O 1
ATOM 896 N N . LYS A 1 113 ? 2.754 -1.775 1.838 1.00 95.44 113 LYS A N 1
ATOM 897 C CA . LYS A 1 113 ? 3.299 -1.664 0.477 1.00 95.44 113 L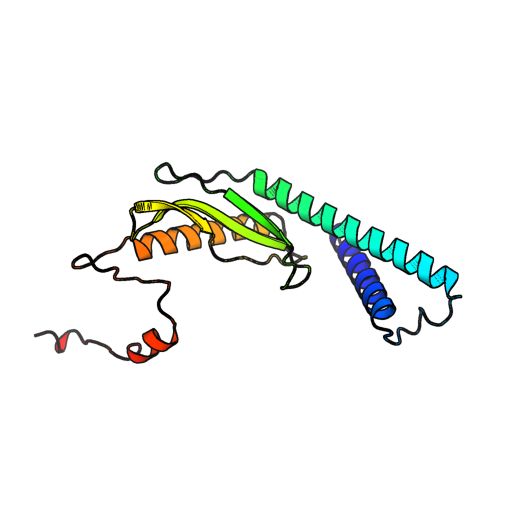YS A CA 1
ATOM 898 C C . LYS A 1 113 ? 2.294 -2.177 -0.557 1.00 95.44 113 LYS A C 1
ATOM 900 O O . LYS A 1 113 ? 1.751 -3.267 -0.390 1.00 95.44 113 LYS A O 1
ATOM 905 N N . TYR A 1 114 ? 2.138 -1.439 -1.650 1.00 96.81 114 TYR A N 1
ATOM 906 C CA . TYR A 1 114 ? 1.337 -1.819 -2.813 1.00 96.81 114 TYR A CA 1
ATOM 907 C C . TYR A 1 114 ? 2.258 -1.982 -4.020 1.00 96.81 114 TYR A C 1
ATOM 909 O O . TYR A 1 114 ? 2.826 -1.003 -4.500 1.00 96.81 114 TYR A O 1
ATOM 917 N N . TYR A 1 115 ? 2.446 -3.221 -4.475 1.00 95.44 115 TYR A N 1
ATOM 918 C CA . TYR A 1 115 ? 3.304 -3.524 -5.620 1.00 95.44 115 TYR A CA 1
ATOM 919 C C . TYR A 1 115 ? 2.597 -3.194 -6.931 1.00 95.44 115 TYR A C 1
ATOM 921 O O . TYR A 1 115 ? 1.428 -3.525 -7.119 1.00 95.44 115 TYR A O 1
ATOM 929 N N . LEU A 1 116 ? 3.333 -2.565 -7.841 1.00 93.69 116 LEU A N 1
ATOM 930 C CA . LEU A 1 116 ? 2.856 -2.185 -9.159 1.00 93.69 116 LEU A CA 1
ATOM 931 C C . LEU A 1 116 ? 3.272 -3.241 -10.182 1.00 93.69 116 LEU A C 1
ATOM 933 O O . LEU A 1 116 ? 4.443 -3.619 -10.262 1.00 93.69 116 LEU A O 1
ATOM 937 N N . SER A 1 117 ? 2.315 -3.687 -10.990 1.00 90.19 117 SER A N 1
ATOM 938 C CA . SER A 1 117 ? 2.606 -4.508 -12.165 1.00 90.19 117 SER A CA 1
ATOM 939 C C . SER A 1 117 ? 3.318 -3.666 -13.228 1.00 90.19 117 SER A C 1
ATOM 941 O O . SER A 1 117 ? 3.032 -2.477 -13.394 1.00 90.19 117 SER A O 1
ATOM 943 N N . SER A 1 118 ? 4.228 -4.281 -13.988 1.00 84.44 118 SER A N 1
ATOM 944 C CA . SER A 1 118 ? 4.909 -3.621 -15.111 1.00 84.44 118 SER A CA 1
ATOM 945 C C . SER A 1 118 ? 3.940 -3.162 -16.203 1.00 84.44 118 SER A C 1
ATOM 947 O O . SER A 1 118 ? 4.233 -2.200 -16.902 1.00 84.44 118 SER A O 1
ATOM 949 N N . TYR A 1 119 ? 2.777 -3.810 -16.306 1.00 87.19 119 TYR A N 1
ATOM 950 C CA . TYR A 1 119 ? 1.769 -3.551 -17.335 1.00 87.19 119 TYR A CA 1
ATOM 951 C C . TYR A 1 119 ? 0.729 -2.496 -16.945 1.00 87.19 119 TYR A C 1
ATOM 953 O O . TYR A 1 119 ? -0.145 -2.198 -17.754 1.00 87.19 119 TYR A O 1
ATOM 961 N N . MET A 1 120 ? 0.801 -1.950 -15.726 1.00 92.38 120 MET A N 1
ATOM 962 C CA . MET A 1 120 ? -0.154 -0.938 -15.280 1.00 92.38 120 MET A CA 1
ATOM 963 C C . MET A 1 120 ? -0.057 0.336 -16.121 1.00 92.38 120 MET A C 1
ATOM 965 O O . MET A 1 120 ? 1.029 0.856 -16.399 1.00 92.38 120 MET A O 1
ATOM 969 N N . THR A 1 121 ? -1.225 0.857 -16.468 1.00 95.00 121 THR A N 1
ATOM 970 C CA . THR A 1 121 ? -1.431 2.197 -17.008 1.00 95.00 121 THR A CA 1
ATOM 971 C C . THR A 1 121 ? -1.205 3.264 -15.935 1.00 95.00 121 THR A C 1
ATOM 973 O O . THR A 1 121 ? -1.199 2.984 -14.735 1.00 95.00 121 THR A O 1
ATOM 976 N N . GLU A 1 122 ? -1.036 4.518 -16.355 1.00 96.56 122 GLU A N 1
ATOM 977 C CA . GLU A 1 122 ? -0.910 5.646 -15.422 1.00 96.56 122 GLU A CA 1
ATOM 978 C C . GLU A 1 122 ? -2.140 5.781 -14.511 1.00 96.56 122 GLU A C 1
ATOM 980 O O . GLU A 1 122 ? -1.998 6.005 -13.310 1.00 96.56 122 GLU A O 1
ATOM 985 N N . ASP A 1 123 ? -3.342 5.579 -15.059 1.00 97.31 123 ASP A N 1
ATOM 986 C CA . ASP A 1 123 ? -4.600 5.625 -14.305 1.00 97.31 123 ASP A CA 1
ATOM 987 C C . ASP A 1 123 ? -4.655 4.543 -13.216 1.00 97.31 123 ASP A C 1
ATOM 989 O O . ASP A 1 123 ? -4.995 4.833 -12.068 1.00 97.31 123 ASP A O 1
ATOM 993 N N . GLU A 1 124 ? -4.239 3.314 -13.528 1.00 97.88 124 GLU A N 1
ATOM 994 C CA . GLU A 1 124 ? -4.148 2.237 -12.538 1.00 97.88 124 GLU A CA 1
ATOM 995 C C . GLU A 1 124 ? -3.132 2.557 -11.438 1.00 97.88 124 GLU A C 1
ATOM 997 O O . GLU A 1 124 ? -3.389 2.270 -10.268 1.00 97.88 124 GLU A O 1
ATOM 1002 N N . ILE A 1 125 ? -2.008 3.200 -11.768 1.00 97.62 125 ILE A N 1
ATOM 1003 C CA . ILE A 1 125 ? -1.009 3.627 -10.776 1.00 97.62 125 ILE A CA 1
ATOM 1004 C C . ILE A 1 125 ? -1.599 4.691 -9.840 1.00 97.62 125 ILE A C 1
ATOM 1006 O O . ILE A 1 125 ? -1.487 4.561 -8.617 1.00 97.62 125 ILE A O 1
ATOM 1010 N N . ILE A 1 126 ? -2.273 5.708 -10.384 1.00 98.19 126 ILE A N 1
ATOM 1011 C CA . ILE A 1 126 ? -2.930 6.762 -9.594 1.00 98.19 126 ILE A CA 1
ATOM 1012 C C . ILE A 1 126 ? -4.032 6.173 -8.706 1.00 98.19 126 ILE A C 1
ATOM 1014 O O . ILE A 1 126 ? -4.093 6.463 -7.509 1.00 98.19 126 ILE A O 1
ATOM 1018 N N . LYS A 1 127 ? -4.881 5.29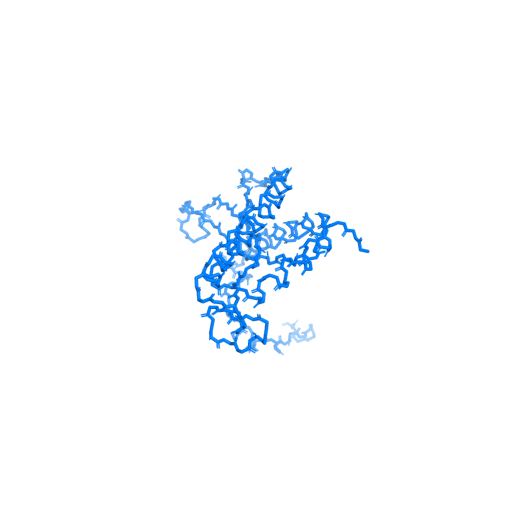5 -9.246 1.00 98.25 127 LYS A N 1
ATOM 1019 C CA . LYS A 1 127 ? -5.941 4.629 -8.474 1.00 98.25 127 LYS A CA 1
ATOM 1020 C C . LYS A 1 127 ? -5.377 3.688 -7.414 1.00 98.25 127 LYS A C 1
ATOM 1022 O O . LYS A 1 127 ? -5.942 3.599 -6.327 1.00 98.25 127 LYS A O 1
ATOM 1027 N N . THR A 1 128 ? -4.237 3.051 -7.670 1.00 98.31 128 THR A N 1
ATOM 1028 C CA . THR A 1 128 ? -3.529 2.260 -6.653 1.00 98.31 128 THR A CA 1
ATOM 1029 C C . THR A 1 128 ? -3.031 3.153 -5.516 1.00 98.31 128 THR A C 1
ATOM 1031 O O . THR A 1 128 ? -3.172 2.785 -4.350 1.00 98.31 128 THR A O 1
ATOM 1034 N N . ALA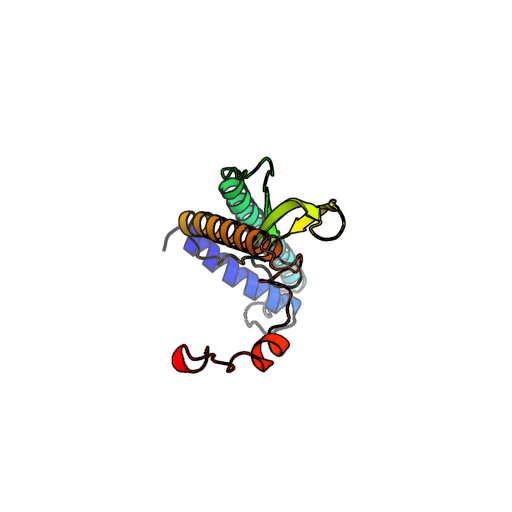 A 1 129 ? -2.521 4.354 -5.814 1.00 98.19 129 ALA A N 1
ATOM 1035 C CA . ALA A 1 129 ? -2.148 5.332 -4.788 1.00 98.19 129 ALA A CA 1
ATOM 1036 C C . ALA A 1 129 ? -3.347 5.791 -3.954 1.00 98.19 129 ALA A C 1
ATOM 1038 O O . ALA A 1 129 ? -3.234 5.903 -2.732 1.00 98.19 129 ALA A O 1
ATOM 1039 N N . TRP A 1 130 ? -4.509 5.975 -4.585 1.00 98.19 130 TRP A N 1
ATOM 1040 C CA . TRP A 1 130 ? -5.747 6.256 -3.864 1.00 98.19 130 TRP A CA 1
ATOM 1041 C C . TRP A 1 130 ? -6.134 5.105 -2.923 1.00 98.19 130 TRP A C 1
ATOM 1043 O O . TRP A 1 130 ? -6.356 5.335 -1.737 1.00 98.19 130 TRP A O 1
ATOM 1053 N N . VAL A 1 131 ? -6.132 3.855 -3.395 1.00 98.31 131 VAL A N 1
ATOM 1054 C CA . VAL A 1 131 ? -6.417 2.685 -2.542 1.00 98.31 131 VAL A CA 1
ATOM 1055 C C . VAL A 1 131 ? -5.439 2.596 -1.366 1.00 98.31 131 VAL A C 1
ATOM 1057 O O . VAL A 1 131 ? -5.865 2.349 -0.236 1.00 98.31 131 VAL A O 1
ATOM 1060 N N . ALA A 1 132 ? -4.151 2.851 -1.606 1.00 98.19 132 ALA A N 1
ATOM 1061 C CA . ALA A 1 132 ? -3.136 2.857 -0.560 1.00 98.19 132 ALA A CA 1
ATOM 1062 C C . ALA A 1 132 ? -3.410 3.924 0.510 1.00 98.19 132 ALA A C 1
ATOM 1064 O O . ALA A 1 132 ? -3.299 3.635 1.702 1.00 98.19 132 ALA A O 1
ATOM 1065 N N . TYR A 1 133 ? -3.802 5.133 0.097 1.00 97.94 133 TYR A N 1
ATOM 1066 C CA . TYR A 1 133 ? -4.191 6.206 1.012 1.00 97.94 133 TYR A CA 1
ATOM 1067 C C . TYR A 1 133 ? -5.463 5.873 1.791 1.00 97.94 133 TYR A C 1
ATOM 1069 O O . TYR A 1 133 ? -5.459 5.978 3.015 1.00 97.94 133 TYR A O 1
ATOM 1077 N N . ARG A 1 134 ? -6.516 5.388 1.126 1.00 97.81 134 ARG A N 1
ATOM 1078 C CA . ARG A 1 134 ? -7.767 5.007 1.792 1.00 97.81 134 ARG A CA 1
ATOM 1079 C C . ARG A 1 134 ? -7.537 3.947 2.869 1.00 97.81 134 ARG A C 1
ATOM 1081 O O . ARG A 1 134 ? -7.945 4.147 4.004 1.00 97.81 134 ARG A O 1
ATOM 1088 N N . SER A 1 135 ? -6.813 2.879 2.536 1.00 97.19 135 SER A N 1
ATOM 1089 C CA . SER A 1 135 ? -6.471 1.821 3.494 1.00 97.19 135 SER A CA 1
ATOM 1090 C C . SER A 1 135 ? -5.636 2.341 4.671 1.00 97.19 135 SER A C 1
ATOM 1092 O O . SER A 1 135 ? -5.793 1.863 5.790 1.00 97.19 135 SER A O 1
ATOM 1094 N N . CYS A 1 136 ? -4.765 3.328 4.437 1.00 96.19 136 CYS A N 1
ATOM 1095 C CA . CYS A 1 136 ? -3.991 3.973 5.495 1.00 96.19 136 CYS A CA 1
ATOM 1096 C C . CYS A 1 136 ? -4.881 4.774 6.458 1.00 96.19 136 CYS A C 1
ATOM 1098 O O . CYS A 1 136 ? -4.681 4.710 7.665 1.00 96.19 136 CYS A O 1
ATOM 1100 N N . ILE A 1 137 ? -5.867 5.509 5.938 1.00 95.50 137 ILE A N 1
ATOM 1101 C CA . ILE A 1 137 ? -6.828 6.247 6.769 1.00 95.50 137 ILE A CA 1
ATOM 1102 C C . ILE A 1 137 ? -7.752 5.293 7.521 1.00 95.50 137 ILE A C 1
ATOM 1104 O O . ILE A 1 137 ? -7.986 5.494 8.706 1.00 95.50 137 ILE A O 1
ATOM 1108 N N . GLU A 1 138 ? -8.249 4.245 6.864 1.00 95.81 138 GLU A N 1
ATOM 1109 C CA . GLU A 1 138 ? -9.071 3.214 7.507 1.00 95.81 138 GLU A CA 1
ATOM 1110 C C . GLU A 1 138 ? -8.342 2.598 8.709 1.00 95.81 138 GLU A C 1
ATOM 1112 O O . GLU A 1 138 ? -8.941 2.452 9.770 1.00 95.81 138 GLU A O 1
ATOM 1117 N N . HIS A 1 139 ? -7.036 2.329 8.585 1.00 93.81 139 HIS A N 1
ATOM 1118 C CA . HIS A 1 139 ? -6.203 1.857 9.695 1.00 93.81 139 HIS A CA 1
ATOM 1119 C C . HIS A 1 139 ? -6.223 2.828 10.889 1.00 93.81 139 HIS A C 1
ATOM 1121 O O . HIS A 1 139 ? -6.455 2.407 12.020 1.00 93.81 139 HIS A O 1
ATOM 1127 N N . GLU A 1 140 ? -6.016 4.125 10.656 1.00 92.69 140 GLU A N 1
ATOM 1128 C CA . GLU A 1 140 ? -6.038 5.148 11.717 1.00 92.69 140 GLU A CA 1
ATOM 1129 C C . GLU A 1 140 ? -7.427 5.314 12.348 1.00 92.69 140 GLU A C 1
ATOM 1131 O O . GLU A 1 140 ? -7.559 5.441 13.567 1.00 92.69 140 GLU A O 1
ATOM 1136 N N . VAL A 1 141 ? -8.486 5.264 11.536 1.00 94.12 141 VAL A N 1
ATOM 1137 C CA . VAL A 1 141 ? -9.873 5.301 12.021 1.00 94.12 141 VAL A CA 1
ATOM 1138 C C . VAL A 1 141 ? -10.150 4.103 12.930 1.00 94.12 141 VAL A C 1
ATOM 1140 O O . VAL A 1 141 ? -10.746 4.266 13.990 1.00 94.12 141 VAL A O 1
ATOM 1143 N N . MET A 1 142 ? -9.674 2.912 12.561 1.00 94.44 142 MET A N 1
ATOM 1144 C CA . MET A 1 142 ? -9.812 1.711 13.385 1.00 94.44 142 MET A CA 1
ATOM 1145 C C . MET A 1 142 ? -9.096 1.864 14.737 1.00 94.44 142 MET A C 1
ATOM 1147 O O . MET A 1 142 ? -9.698 1.614 15.779 1.00 94.44 142 MET A O 1
ATOM 1151 N N . GLU A 1 143 ? -7.846 2.338 14.746 1.00 91.50 143 GLU A N 1
ATOM 1152 C CA . GLU A 1 143 ? -7.069 2.504 15.985 1.00 91.50 143 GLU A CA 1
ATOM 1153 C C . GLU A 1 143 ? -7.602 3.588 16.931 1.00 91.50 143 GLU A C 1
ATOM 1155 O O . GLU A 1 143 ? -7.369 3.529 18.143 1.00 91.50 143 GLU A O 1
ATOM 1160 N N . THR A 1 144 ? -8.283 4.595 16.390 1.00 91.50 144 THR A N 1
ATOM 1161 C CA . THR A 1 144 ? -8.835 5.708 17.173 1.00 91.50 144 THR A CA 1
ATOM 1162 C C . THR A 1 144 ? -10.259 5.442 17.660 1.00 91.50 144 THR A C 1
ATOM 1164 O O . THR A 1 144 ? -10.712 6.110 18.590 1.00 91.50 144 THR A O 1
ATOM 1167 N N . PHE A 1 145 ? -10.951 4.442 17.105 1.00 94.75 145 PHE A N 1
ATOM 1168 C CA . PHE A 1 145 ? -12.296 4.065 17.528 1.00 94.75 145 PHE A CA 1
ATOM 1169 C C . PHE A 1 145 ? -12.268 3.275 18.846 1.00 94.75 145 PHE A C 1
ATOM 1171 O O . PHE A 1 145 ? -11.838 2.115 18.895 1.00 94.75 145 PHE A O 1
ATOM 1178 N N . ARG A 1 146 ? -12.740 3.912 19.925 1.00 93.62 146 ARG A N 1
ATOM 1179 C CA . ARG A 1 146 ? -12.680 3.374 21.289 1.00 93.62 146 ARG A CA 1
ATOM 1180 C C . ARG A 1 146 ? -14.052 3.183 21.927 1.00 93.62 146 ARG A C 1
ATOM 1182 O O . ARG A 1 146 ? -14.935 4.018 21.760 1.00 93.62 146 ARG A O 1
ATOM 1189 N N . VAL A 1 147 ? -14.182 2.103 22.694 1.00 96.88 147 VAL A N 1
ATOM 1190 C CA . VAL A 1 147 ? -15.312 1.800 23.586 1.00 96.88 147 VAL A CA 1
ATOM 1191 C C . VAL A 1 147 ? -14.719 1.500 24.958 1.00 96.88 147 VAL A C 1
ATOM 1193 O O . VAL A 1 147 ? -13.768 0.726 25.044 1.00 96.88 147 VAL A O 1
ATOM 1196 N N . ASP A 1 148 ? -15.220 2.159 26.003 1.00 95.88 148 ASP A N 1
ATOM 1197 C CA . ASP A 1 148 ? -14.687 2.056 27.372 1.00 95.88 148 ASP A CA 1
ATOM 1198 C C . ASP A 1 148 ? -13.165 2.291 27.440 1.00 95.88 148 ASP A C 1
ATOM 1200 O O . ASP A 1 148 ? -12.416 1.545 28.065 1.00 95.88 148 ASP A O 1
ATOM 1204 N N . ASP A 1 149 ? -12.695 3.310 26.711 1.00 90.88 149 ASP A N 1
ATOM 1205 C CA . ASP A 1 149 ? -11.282 3.680 26.539 1.00 90.88 149 ASP A CA 1
ATOM 1206 C C . ASP A 1 149 ? -10.377 2.611 25.889 1.00 90.88 149 ASP A C 1
ATOM 1208 O O . ASP A 1 149 ? -9.175 2.836 25.700 1.00 90.88 149 ASP A O 1
ATOM 1212 N N . LEU A 1 150 ? -10.934 1.486 25.438 1.00 90.88 150 LEU A N 1
ATOM 1213 C CA . LEU A 1 150 ? -10.230 0.420 24.728 1.00 90.88 150 LEU A CA 1
ATOM 1214 C C . LEU A 1 150 ? -10.421 0.538 23.214 1.00 90.88 150 LEU A C 1
ATOM 1216 O O . LEU A 1 150 ? -11.493 0.893 22.738 1.00 90.88 150 LEU A O 1
ATOM 1220 N N . ILE A 1 151 ? -9.379 0.218 22.439 1.00 93.00 151 ILE A N 1
ATOM 1221 C CA . ILE A 1 151 ? -9.460 0.178 20.969 1.00 93.00 151 ILE A CA 1
ATOM 1222 C C . ILE A 1 151 ? -10.336 -1.010 20.569 1.00 93.00 151 ILE A C 1
ATOM 1224 O O . ILE A 1 151 ? -9.948 -2.154 20.805 1.00 93.00 151 ILE A O 1
ATOM 1228 N N . LEU A 1 152 ? -11.482 -0.744 19.940 1.00 94.38 152 LEU A N 1
ATOM 1229 C CA . LEU A 1 152 ? -12.406 -1.801 19.524 1.00 94.38 152 LEU A CA 1
ATOM 1230 C C . LEU A 1 152 ? -11.908 -2.508 18.259 1.00 94.38 152 LEU A C 1
ATOM 1232 O O . LEU A 1 152 ? -11.869 -3.734 18.192 1.00 94.38 152 LEU A O 1
ATOM 1236 N N . PHE A 1 153 ? -11.492 -1.735 17.256 1.00 94.94 153 PHE A N 1
ATOM 1237 C CA . PHE A 1 153 ? -11.020 -2.264 15.981 1.00 94.94 153 PHE A CA 1
ATOM 1238 C C . PHE A 1 153 ? -9.497 -2.204 15.936 1.00 94.94 153 PHE A C 1
ATOM 1240 O O . PHE A 1 153 ? -8.913 -1.231 15.483 1.00 94.94 153 PHE A O 1
ATOM 1247 N N . ASN A 1 154 ? -8.823 -3.242 16.425 1.00 92.75 154 ASN A N 1
ATOM 1248 C CA . ASN A 1 154 ? -7.361 -3.278 16.419 1.00 92.75 154 ASN A CA 1
ATOM 1249 C C . ASN A 1 154 ? -6.823 -4.000 15.161 1.00 92.75 154 ASN A C 1
ATOM 1251 O O . ASN A 1 154 ? -6.794 -5.238 15.159 1.00 92.75 154 ASN A O 1
ATOM 1255 N N . PRO A 1 155 ? -6.342 -3.274 14.126 1.00 91.81 155 PRO A N 1
ATOM 1256 C CA . PRO A 1 155 ? -5.849 -3.866 12.875 1.00 91.81 155 PRO A CA 1
ATOM 1257 C C . PRO A 1 155 ? -4.551 -4.670 13.044 1.00 91.81 155 PRO A C 1
ATOM 1259 O O . PRO A 1 155 ? -4.159 -5.402 12.137 1.00 91.81 155 PRO A O 1
ATOM 1262 N N . HIS A 1 156 ? -3.882 -4.562 14.198 1.00 91.44 156 HIS A N 1
ATOM 1263 C CA . HIS A 1 156 ? -2.677 -5.335 14.518 1.00 91.44 156 HIS A CA 1
ATOM 1264 C C . HIS A 1 156 ? -2.976 -6.665 15.204 1.00 91.44 156 HIS A C 1
ATOM 1266 O O . HIS A 1 156 ? -2.048 -7.415 15.508 1.00 91.44 156 HIS A O 1
ATOM 1272 N N . THR A 1 157 ? -4.247 -6.961 15.482 1.00 93.94 157 THR A N 1
ATOM 1273 C CA . THR A 1 157 ? -4.631 -8.256 16.044 1.00 93.94 157 THR A CA 1
ATOM 1274 C C . THR A 1 157 ? -4.295 -9.348 15.030 1.00 93.94 157 THR A C 1
ATOM 1276 O O . THR A 1 157 ? -4.769 -9.288 13.892 1.00 93.94 157 THR A O 1
ATOM 1279 N N . PRO A 1 158 ? -3.475 -10.350 15.390 1.00 94.38 158 PRO A N 1
ATOM 1280 C CA . PRO A 1 158 ? -3.149 -11.425 14.466 1.00 94.38 158 PRO A CA 1
ATOM 1281 C C . PRO A 1 158 ? -4.418 -12.197 14.099 1.00 94.38 158 PRO A C 1
ATOM 1283 O O . PRO A 1 158 ? -5.243 -12.508 14.959 1.00 94.38 158 PRO A O 1
ATOM 1286 N N . TYR A 1 159 ? -4.558 -12.542 12.817 1.00 95.75 159 TYR A N 1
ATOM 1287 C CA . TYR A 1 159 ? -5.769 -13.195 12.307 1.00 95.75 159 TYR A CA 1
ATOM 1288 C C . TYR A 1 159 ? -6.103 -14.503 13.047 1.00 95.75 159 TYR A C 1
ATOM 1290 O O . TYR A 1 159 ? -7.269 -14.855 13.172 1.00 95.75 159 TYR A O 1
ATOM 1298 N N . THR A 1 160 ? -5.098 -15.202 13.583 1.00 97.06 160 THR A N 1
ATOM 1299 C CA . THR A 1 160 ? -5.276 -16.433 14.363 1.00 97.06 160 THR A CA 1
ATOM 1300 C C . THR A 1 160 ? -6.062 -16.220 15.654 1.00 97.06 160 THR A C 1
ATOM 1302 O O . THR A 1 160 ? -6.762 -17.129 16.080 1.00 97.06 160 THR A O 1
ATOM 1305 N N . GLU A 1 161 ? -5.973 -15.042 16.276 1.00 96.38 161 GLU A N 1
ATOM 1306 C CA . GLU A 1 161 ? -6.786 -14.702 17.451 1.00 96.38 161 GLU A CA 1
ATOM 1307 C C . GLU A 1 161 ? -8.217 -14.348 17.043 1.00 96.38 161 GLU A C 1
ATOM 1309 O O . GLU A 1 161 ? -9.161 -14.773 17.701 1.00 96.38 161 GLU A O 1
ATOM 1314 N N . LEU A 1 162 ? -8.390 -13.656 15.911 1.00 94.75 162 LEU A N 1
ATOM 1315 C CA . LEU A 1 162 ? -9.715 -13.353 15.360 1.00 94.75 162 LEU A CA 1
AT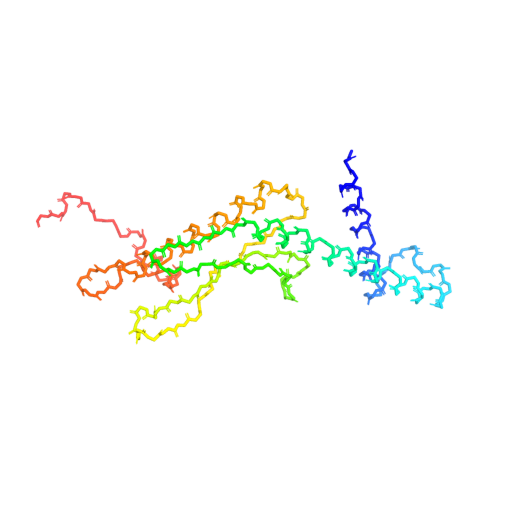OM 1316 C C . LEU A 1 162 ? -10.489 -14.629 15.000 1.00 94.75 162 LEU A C 1
ATOM 1318 O O . LEU A 1 162 ? -11.686 -14.715 15.260 1.00 94.75 162 LEU A O 1
ATOM 1322 N N . LEU A 1 163 ? -9.811 -15.652 14.467 1.00 96.69 163 LEU A N 1
ATOM 1323 C CA . LEU A 1 163 ? -10.443 -16.936 14.149 1.00 96.69 163 LEU A CA 1
ATOM 1324 C C . LEU A 1 163 ? -11.089 -17.601 15.374 1.00 96.69 163 LEU A C 1
ATOM 1326 O O . LEU A 1 163 ? -12.140 -18.220 15.225 1.00 96.69 163 LEU A O 1
ATOM 1330 N N . LYS A 1 164 ? -10.534 -17.418 16.581 1.00 95.19 164 LYS A N 1
ATOM 1331 C CA . LYS A 1 164 ? -11.067 -18.017 17.821 1.00 95.19 164 LYS A CA 1
ATOM 1332 C C . LYS A 1 164 ? -12.466 -17.521 18.189 1.00 95.19 164 LYS A C 1
ATOM 1334 O O . LYS A 1 164 ? -13.166 -18.211 18.919 1.00 95.19 164 LYS A O 1
ATOM 1339 N N . ILE A 1 165 ? -12.851 -16.337 17.714 1.00 93.88 165 ILE A N 1
ATOM 1340 C CA . ILE A 1 165 ? -14.152 -15.713 18.002 1.00 93.88 165 ILE A CA 1
ATOM 1341 C C . ILE A 1 165 ? -15.043 -15.584 16.761 1.00 93.88 165 ILE A C 1
ATOM 1343 O O . ILE A 1 165 ? -16.173 -15.126 16.871 1.00 93.88 165 ILE A O 1
ATOM 1347 N N . SER A 1 166 ? -14.544 -15.958 15.579 1.00 93.19 166 SER A N 1
ATOM 1348 C CA . SER A 1 166 ? -15.193 -15.653 14.294 1.00 93.19 166 SER A CA 1
ATOM 1349 C C . SER A 1 166 ? -16.554 -16.325 14.080 1.00 93.19 166 SER A C 1
ATOM 1351 O O . SER A 1 166 ? -17.348 -15.833 13.284 1.00 93.19 166 SER A O 1
ATOM 1353 N N . GLU A 1 167 ? -16.831 -17.409 14.806 1.00 92.75 167 GLU A N 1
ATOM 1354 C CA . GLU A 1 167 ? -18.095 -18.158 14.746 1.00 92.75 167 GLU A CA 1
ATOM 1355 C C . GLU A 1 167 ? -19.054 -17.807 15.898 1.00 92.75 167 GLU A C 1
ATOM 1357 O O . GLU A 1 167 ? -20.150 -18.358 15.985 1.00 92.75 167 GLU A O 1
ATOM 1362 N N . VAL A 1 168 ? -18.659 -16.897 16.797 1.00 89.81 168 VAL A N 1
ATOM 1363 C CA . VAL A 1 168 ? -19.515 -16.447 17.899 1.00 89.81 168 VAL A CA 1
ATOM 1364 C C . VAL A 1 168 ? -20.550 -15.469 17.345 1.00 89.81 168 VAL A C 1
ATOM 1366 O O . VAL A 1 168 ? -20.277 -14.286 17.154 1.00 89.81 168 VAL A O 1
ATOM 1369 N N . GLU A 1 169 ? -21.750 -15.974 17.084 1.00 88.06 169 GLU A N 1
ATOM 1370 C CA . GLU A 1 169 ? -22.903 -15.185 16.660 1.00 88.06 169 GLU A CA 1
ATOM 1371 C C . GLU A 1 169 ? -23.823 -14.929 17.856 1.00 88.06 169 GLU A C 1
ATOM 1373 O O . GLU A 1 169 ? -24.237 -15.858 18.546 1.00 88.06 169 GLU A O 1
ATOM 1378 N N . VAL A 1 170 ? -24.163 -13.664 18.093 1.00 86.56 170 VAL A N 1
ATOM 1379 C CA . VAL A 1 170 ? -25.161 -13.287 19.095 1.00 86.56 170 VAL A CA 1
ATOM 1380 C C . VAL A 1 170 ? -26.472 -13.014 18.372 1.00 86.56 170 VAL A C 1
ATOM 1382 O O . VAL A 1 170 ? -26.575 -12.051 17.606 1.00 86.56 170 VAL A O 1
ATOM 1385 N N . LYS A 1 171 ? -27.482 -13.856 18.599 1.00 89.12 171 LYS A N 1
ATOM 1386 C CA . LYS A 1 171 ? -28.802 -13.672 17.992 1.00 89.12 171 LYS A CA 1
ATOM 1387 C C . LYS A 1 171 ? -29.620 -12.677 18.793 1.00 89.12 171 LYS A C 1
ATOM 1389 O O . LYS A 1 171 ? -29.600 -12.662 20.019 1.00 89.12 171 LYS A O 1
ATOM 1394 N N . ARG A 1 172 ? -30.393 -11.860 18.079 1.00 83.62 172 ARG A N 1
ATOM 1395 C CA . ARG A 1 172 ? -31.222 -10.813 18.687 1.00 83.62 172 ARG A CA 1
ATOM 1396 C C . ARG A 1 172 ? -32.222 -11.360 19.710 1.00 83.62 172 ARG A C 1
ATOM 1398 O O . ARG A 1 172 ? -32.472 -10.693 20.702 1.00 83.62 172 ARG A O 1
ATOM 1405 N N . ASP A 1 173 ? -32.742 -12.561 19.483 1.00 88.00 173 ASP A N 1
ATOM 1406 C CA . ASP A 1 173 ? -33.748 -13.188 20.351 1.00 88.00 173 ASP A CA 1
ATOM 1407 C C . ASP A 1 173 ? -33.153 -13.732 21.666 1.00 88.00 173 ASP A C 1
ATOM 1409 O O . ASP A 1 173 ? -33.890 -14.053 22.594 1.00 88.00 173 ASP A O 1
ATOM 1413 N N . GLU A 1 174 ? -31.823 -13.825 21.754 1.00 76.31 174 GLU A N 1
ATOM 1414 C CA . GLU A 1 174 ? -31.075 -14.293 22.930 1.00 76.31 174 GLU A CA 1
ATOM 1415 C C . GLU A 1 174 ? -30.561 -13.124 23.793 1.00 76.31 174 GLU A C 1
ATOM 1417 O O . GLU A 1 174 ? -30.064 -13.331 24.898 1.00 76.31 174 GLU A O 1
ATOM 1422 N N . LEU A 1 175 ? -30.706 -11.888 23.301 1.00 67.50 175 LEU A N 1
ATOM 1423 C CA . LEU A 1 175 ? -30.396 -10.646 24.007 1.00 67.50 175 LEU A CA 1
ATOM 1424 C C . LEU A 1 175 ? -31.647 -10.157 24.751 1.00 67.50 175 LEU A C 1
ATOM 1426 O O . LEU A 1 175 ? -32.308 -9.211 24.317 1.00 67.50 175 LEU A O 1
ATOM 1430 N N . VAL A 1 176 ? -31.998 -10.854 25.834 1.00 56.50 176 VAL A N 1
ATOM 1431 C CA . VAL A 1 176 ? -33.068 -10.463 26.773 1.00 56.50 176 VAL A CA 1
ATOM 1432 C C . VAL A 1 176 ? -32.500 -9.602 27.893 1.00 56.50 176 VAL A C 1
ATOM 1434 O O . VAL A 1 176 ? -31.475 -10.013 28.482 1.00 56.50 176 VAL A O 1
#

Radius of gyration: 23.83 Å; Cα contacts (8 Å, |Δi|>4): 164; chains: 1; bounding box: 70×42×57 Å

Secondary structure (DSSP, 8-state):
--HHHHHHHHHHHHHHHHHHHHTT---TTTTTS-HHHHHHHHHHHHHHHHHHHHHHHHHHHHHHHT--EEETTEEEEEEEEEETTTEEEEEEEEEEEEE-TTT--EEEEEEEEEEPPTT--HHHHHHHHHHHHHHHHHHHHHHH-EETTEESS-TTS-HHHHHTTTT----GGG--

Mean predicted aligned error: 8.68 Å

Sequence (176 aa):
MNNKQIADTIFNQFRMVSKSINSGGCGAFAIALPKEKREILTKEVDAFVKKYKDDKLSEVKELISRITISLFGIKFNIRVQYDNKGGDNIFIQINYTAPCNKTGIEKQWSGRKYYLSSYMTEDEIIKTAWVAYRSCIEHEVMETFRVDDLILFNPHTPYTELLKISEVEVKRDELV